Protein AF-A0A957JAZ6-F1 (afdb_monomer_lite)

Sequence (257 aa):
MKKTAILLLSVLLVLLMAGCGDDPAASSAAPEVVDSEVADVNAEVENESGEDAVPAGITGETEADSVTDSDSSATTAETDTGASTEGAVDVAAMAEAVAVALTEDYAEDALPVRNQLLIGTLKLEGSELAVTQEQATQLLLLWQASAALSRSGTGAPEEIAAVVSQIEATMTQAQIAAIAEMQLTRESMQLMAQEMGLTMGDGSGDGAGGTNRGQGQELSAEEMATREAERAERTSSGATTALLDMLIEMLTSRSQA

pLDDT: mean 72.21, std 21.54, range [38.5, 98.44]

Radius of gyration: 29.94 Å; chains: 1; bounding box: 80×74×88 Å

Foldseek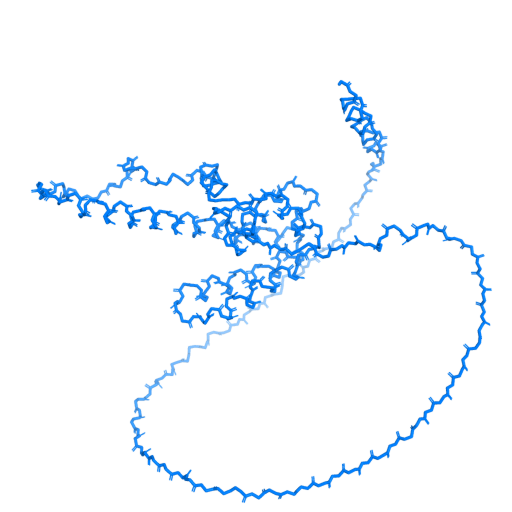 3Di:
DPPVVVVVVVVVVVVPPPDDDDDDDDDDDDDDDDDDDDDDDDDDDDDDDDDDDDDDDDDDDDDDDDDDDDDDDDDDDDDDDDDDDDDPPPPVVPPDPPQDAADQPPDPQQDDLLLLLLLLQVVCPPPPQHQALVLLVVLLVLLVVLVVLVVVVPRDPVNNVVSSVVNVVSGDSVSNVSSNVVRQGPVNLVVVCVVVVVPLDPVDDDDPDDDDPDDDDPQPPVSVVVVVVVSVVVSSVVSSVVSSVVSSVVSVVNNVD

Structure (mmCIF, N/CA/C/O backbone):
data_AF-A0A957JAZ6-F1
#
_entry.id   AF-A0A957JAZ6-F1
#
loop_
_atom_site.group_PDB
_atom_site.id
_atom_site.type_symbol
_atom_site.label_atom_id
_atom_site.label_alt_id
_atom_site.label_comp_id
_atom_site.label_asym_id
_atom_site.label_entity_id
_atom_site.label_seq_id
_atom_site.pdbx_PDB_ins_code
_atom_site.Cartn_x
_atom_site.Cartn_y
_atom_site.Cartn_z
_atom_site.occupancy
_atom_site.B_iso_or_equiv
_atom_site.auth_seq_id
_atom_site.auth_comp_id
_atom_site.auth_asym_id
_atom_site.auth_atom_id
_atom_site.pdbx_PDB_model_num
ATOM 1 N N . MET A 1 1 ? -19.050 -35.079 -0.325 1.00 53.66 1 MET A N 1
ATOM 2 C CA . MET A 1 1 ? -20.305 -34.430 0.125 1.00 53.66 1 MET A CA 1
ATOM 3 C C . MET A 1 1 ? -20.373 -34.177 1.645 1.00 53.66 1 MET A C 1
ATOM 5 O O . MET A 1 1 ? -21.446 -33.890 2.145 1.00 53.66 1 MET A O 1
ATOM 9 N N . LYS A 1 2 ? -19.253 -34.223 2.395 1.00 51.34 2 LYS A N 1
ATOM 10 C CA . LYS A 1 2 ? -19.231 -33.969 3.856 1.00 51.34 2 LYS A CA 1
ATOM 11 C C . LYS A 1 2 ? -18.755 -32.560 4.254 1.00 51.34 2 LYS A C 1
ATOM 13 O O . LYS A 1 2 ? -18.893 -32.184 5.406 1.00 51.34 2 LYS A O 1
ATOM 18 N N . LYS A 1 3 ? -18.223 -31.776 3.306 1.00 50.47 3 LYS A N 1
ATOM 19 C CA . LYS A 1 3 ? -17.692 -30.422 3.561 1.00 50.47 3 LYS A CA 1
ATOM 20 C C . LYS A 1 3 ? -18.792 -29.351 3.644 1.00 50.47 3 LYS A C 1
ATOM 22 O O . LYS A 1 3 ? -18.615 -28.341 4.307 1.00 50.47 3 LYS A O 1
ATOM 27 N N . THR A 1 4 ? -19.959 -29.607 3.052 1.00 55.00 4 THR A N 1
ATOM 28 C CA . THR A 1 4 ? -21.074 -28.647 2.995 1.00 55.00 4 THR A CA 1
ATOM 29 C C . THR A 1 4 ? -21.880 -28.566 4.298 1.00 55.00 4 THR A C 1
ATOM 31 O O . THR A 1 4 ? -22.507 -27.550 4.565 1.00 55.00 4 THR A O 1
ATOM 34 N N . ALA A 1 5 ? -21.840 -29.607 5.139 1.00 54.53 5 ALA A N 1
ATOM 35 C CA . ALA A 1 5 ? -22.570 -29.629 6.411 1.00 54.53 5 ALA A CA 1
ATOM 36 C C . ALA A 1 5 ? -21.896 -28.789 7.514 1.00 54.53 5 ALA A C 1
ATOM 38 O O . ALA A 1 5 ? -22.570 -28.337 8.431 1.00 54.53 5 ALA A O 1
ATOM 39 N N . ILE A 1 6 ? -20.582 -28.559 7.409 1.00 54.66 6 ILE A N 1
ATOM 40 C CA . ILE A 1 6 ? -19.804 -27.795 8.398 1.00 54.66 6 ILE A CA 1
ATOM 41 C C . ILE A 1 6 ? -19.968 -26.286 8.165 1.00 54.66 6 ILE A C 1
ATOM 43 O O . ILE A 1 6 ? -20.130 -25.538 9.121 1.00 54.66 6 ILE A O 1
ATOM 47 N N . LEU A 1 7 ? -20.058 -25.849 6.902 1.00 57.03 7 LEU A N 1
ATOM 48 C CA . LEU A 1 7 ? -20.284 -24.438 6.561 1.00 57.03 7 LEU A CA 1
ATOM 49 C C . LEU A 1 7 ? -21.662 -23.917 7.007 1.00 57.03 7 LEU A C 1
ATOM 51 O O . LEU A 1 7 ? -21.770 -22.779 7.449 1.00 57.03 7 LEU A O 1
ATOM 55 N N . LEU A 1 8 ? -22.710 -24.748 6.956 1.00 59.69 8 LEU A N 1
ATOM 56 C CA . LEU A 1 8 ? -24.055 -24.336 7.383 1.00 59.69 8 LEU A CA 1
ATOM 57 C C . LEU A 1 8 ? -24.211 -24.242 8.909 1.00 59.69 8 LEU A C 1
ATOM 59 O O . LEU A 1 8 ? -25.036 -23.465 9.381 1.00 59.69 8 LEU A O 1
ATOM 63 N N . LEU A 1 9 ? -23.416 -24.991 9.680 1.00 59.59 9 LEU A N 1
ATOM 64 C CA . LEU A 1 9 ? -23.464 -24.937 11.143 1.00 59.59 9 LEU A CA 1
ATOM 65 C C . LEU A 1 9 ? -22.772 -23.672 11.687 1.00 59.59 9 LEU A C 1
ATOM 67 O O . LEU A 1 9 ? -23.247 -23.094 12.660 1.00 59.59 9 LEU A O 1
ATOM 71 N N . SER A 1 10 ? -21.702 -23.206 11.031 1.00 57.00 10 SER A N 1
ATOM 72 C CA . SER A 1 10 ? -20.976 -21.991 11.432 1.00 57.00 10 SER A CA 1
ATOM 73 C C . SER A 1 10 ? -21.751 -20.703 11.137 1.00 57.00 10 SER A C 1
ATOM 75 O O . SER A 1 10 ? -21.757 -19.798 11.965 1.00 57.00 10 SER A O 1
ATOM 77 N N . VAL A 1 11 ? -22.478 -20.631 10.016 1.00 62.81 11 VAL A N 1
ATOM 78 C CA . VAL A 1 11 ? -23.297 -19.448 9.680 1.00 62.81 11 VAL A CA 1
ATOM 79 C C . VAL A 1 11 ? -24.521 -19.322 10.603 1.00 62.81 11 VAL A C 1
ATOM 81 O O . VAL A 1 11 ? -24.934 -18.214 10.936 1.00 62.81 11 VAL A O 1
ATOM 84 N N . LEU A 1 12 ? -25.070 -20.444 11.084 1.00 60.34 12 LEU A N 1
ATOM 85 C CA . LEU A 1 12 ? -26.208 -20.444 12.012 1.00 60.34 12 LEU A CA 1
ATOM 86 C C . LEU A 1 12 ? -25.818 -20.015 13.442 1.00 60.34 12 LEU A C 1
ATOM 88 O O . LEU A 1 12 ? -26.672 -19.536 14.183 1.00 60.34 12 LEU A O 1
ATOM 92 N N . LEU A 1 13 ? -24.544 -20.161 13.833 1.00 55.41 13 LEU A N 1
ATOM 93 C CA . LEU A 1 13 ? -24.067 -19.802 15.174 1.00 55.41 13 LEU A CA 1
ATOM 94 C C . LEU A 1 13 ? -23.781 -18.294 15.321 1.00 55.41 13 LEU A C 1
ATOM 96 O O . LEU A 1 13 ? -23.990 -17.737 16.394 1.00 55.41 13 LEU A O 1
ATOM 100 N N . VAL A 1 14 ? -23.359 -17.621 14.245 1.00 56.31 14 VAL A N 1
ATOM 101 C CA . VAL A 1 14 ? -23.051 -16.175 14.264 1.00 56.31 14 VAL A CA 1
ATOM 102 C C . VAL A 1 14 ? -24.324 -15.318 14.285 1.00 56.31 14 VAL A C 1
ATOM 104 O O . VAL A 1 14 ? -24.344 -14.243 14.875 1.00 56.31 14 VAL A O 1
ATOM 107 N N . LEU A 1 15 ? -25.434 -15.811 13.727 1.00 54.53 15 LEU A N 1
ATOM 108 C CA . LEU A 1 15 ? -26.669 -15.028 13.598 1.00 54.53 15 LEU A CA 1
ATOM 109 C C . LEU A 1 15 ? -27.527 -14.953 14.879 1.00 54.53 15 LEU A C 1
ATOM 111 O O . LEU A 1 15 ? -28.546 -14.266 14.882 1.00 54.53 15 LEU A O 1
ATOM 115 N N . LEU A 1 16 ? -27.142 -15.640 15.965 1.00 53.41 16 LEU A N 1
ATOM 116 C CA . LEU A 1 16 ? -27.959 -15.757 17.184 1.00 53.41 16 LEU A CA 1
ATOM 117 C C . LEU A 1 16 ? -27.525 -14.834 18.343 1.00 53.41 16 LEU A C 1
ATOM 119 O O . LEU A 1 16 ? -28.157 -14.869 19.393 1.00 53.41 16 LEU A O 1
ATOM 123 N N . MET A 1 17 ? -26.488 -14.000 18.173 1.00 57.84 17 MET A N 1
ATOM 124 C CA . MET A 1 17 ? -25.894 -13.214 19.277 1.00 57.84 17 MET A CA 1
ATOM 125 C C . MET A 1 17 ? -25.976 -11.679 19.157 1.00 57.84 17 MET A C 1
ATOM 127 O O . MET A 1 17 ? -25.446 -10.991 20.020 1.00 57.84 17 MET A O 1
ATOM 131 N N . ALA A 1 18 ? -26.671 -11.108 18.167 1.00 56.19 18 ALA A N 1
ATOM 132 C CA . ALA A 1 18 ? -26.724 -9.645 17.979 1.00 56.19 18 ALA A CA 1
ATOM 133 C C . ALA A 1 18 ? -28.123 -9.022 18.172 1.00 56.19 18 ALA A C 1
ATOM 135 O O . ALA A 1 18 ? -28.496 -8.080 17.478 1.00 56.19 18 ALA A O 1
ATOM 136 N N . GLY A 1 19 ? -28.910 -9.540 19.120 1.00 48.66 19 GLY A N 1
ATOM 137 C CA . GLY A 1 19 ? -30.173 -8.929 19.540 1.00 48.66 19 GLY A CA 1
ATOM 138 C C . GLY A 1 19 ? -30.233 -8.710 21.050 1.00 48.66 19 GLY A C 1
ATOM 139 O O . GLY A 1 19 ? -30.542 -9.661 21.759 1.00 48.66 19 GLY A O 1
ATOM 140 N N . CYS A 1 20 ? -29.938 -7.485 21.516 1.00 54.91 20 CYS A N 1
ATOM 141 C CA . CYS A 1 20 ? -30.679 -6.720 22.547 1.00 54.91 20 CYS A CA 1
ATOM 142 C C . CYS A 1 20 ? -29.862 -5.544 23.139 1.00 54.91 20 CYS A C 1
ATOM 144 O O . CYS A 1 20 ? -28.745 -5.751 23.603 1.00 54.91 20 CYS A O 1
ATOM 146 N N . GLY A 1 21 ? -30.503 -4.366 23.232 1.00 51.25 21 GLY A N 1
ATOM 147 C CA . GLY A 1 21 ? -30.121 -3.191 24.047 1.00 51.25 21 GLY A CA 1
ATOM 148 C C . GLY A 1 21 ? -29.727 -1.983 23.185 1.00 51.25 21 GLY A C 1
ATOM 149 O O . GLY A 1 21 ? -28.588 -1.930 22.746 1.00 51.25 21 GLY A O 1
ATOM 150 N N . ASP A 1 22 ? -30.596 -1.063 22.746 1.00 52.19 22 ASP A N 1
ATOM 151 C CA . ASP A 1 22 ? -31.646 -0.248 23.406 1.00 52.19 22 ASP A CA 1
ATOM 152 C C . ASP A 1 22 ? -31.092 0.848 24.359 1.00 52.19 22 ASP A C 1
ATOM 154 O O . ASP A 1 22 ? -30.965 0.614 25.558 1.00 52.19 22 ASP A O 1
ATOM 158 N N . ASP A 1 23 ? -30.735 2.000 23.746 1.00 55.06 23 ASP A N 1
ATOM 159 C CA . ASP A 1 23 ? -31.080 3.415 24.076 1.00 55.06 23 ASP A CA 1
ATOM 160 C C . ASP A 1 23 ? -30.808 4.016 25.499 1.00 55.06 23 ASP A C 1
ATOM 162 O O . ASP A 1 23 ? -30.506 3.305 26.451 1.00 55.06 23 ASP A O 1
ATOM 166 N N . PRO A 1 24 ? -31.024 5.332 25.754 1.00 68.31 24 PRO A N 1
ATOM 167 C CA . PRO A 1 24 ? -30.361 6.554 25.254 1.00 68.31 24 PRO A CA 1
ATOM 168 C C . PRO A 1 24 ? -29.905 7.499 26.405 1.00 68.31 24 PRO A C 1
ATOM 170 O O . PRO A 1 24 ? -30.303 7.321 27.551 1.00 68.31 24 PRO A O 1
ATOM 173 N N . ALA A 1 25 ? -29.158 8.575 26.109 1.00 42.72 25 ALA A N 1
ATOM 174 C CA . ALA A 1 25 ? -29.394 9.936 26.646 1.00 42.72 25 ALA A CA 1
ATOM 175 C C . ALA A 1 25 ? -28.232 10.902 26.361 1.00 42.72 25 ALA A C 1
ATOM 177 O O . ALA A 1 25 ? -27.054 10.571 26.437 1.00 42.72 25 ALA A O 1
ATOM 178 N N . ALA A 1 26 ? -28.630 12.138 26.079 1.00 50.59 26 ALA A N 1
ATOM 179 C CA . ALA A 1 26 ? -27.815 13.307 25.810 1.00 50.59 26 ALA A CA 1
ATOM 180 C C . ALA A 1 26 ? -26.959 13.783 26.998 1.00 50.59 26 ALA A C 1
ATOM 182 O O . ALA A 1 26 ? -27.390 13.700 28.145 1.00 50.59 26 ALA A O 1
ATOM 183 N N . SER A 1 27 ? -25.837 14.453 26.705 1.00 50.75 27 SER A N 1
ATOM 184 C CA . SER A 1 27 ? -25.354 15.580 27.515 1.00 50.75 27 SER A CA 1
ATOM 185 C C . SER A 1 27 ? -24.368 16.467 26.744 1.00 50.75 27 SER A C 1
ATOM 187 O O . SER A 1 27 ? -23.214 16.113 26.541 1.00 50.75 27 SER A O 1
ATOM 189 N N . SER A 1 28 ? -24.866 17.638 26.344 1.00 44.69 28 SER A N 1
ATOM 190 C CA . SER A 1 28 ? -24.231 18.962 26.434 1.00 44.69 28 SER A CA 1
ATOM 191 C C . SER A 1 28 ? -22.740 19.035 26.811 1.00 44.69 28 SER A C 1
ATOM 193 O O . SER A 1 28 ? -22.401 18.777 27.964 1.00 44.69 28 SER A O 1
ATOM 195 N N . ALA A 1 29 ? -21.918 19.607 25.925 1.00 42.59 29 ALA A N 1
ATOM 196 C CA . ALA A 1 29 ? -20.955 20.660 26.276 1.00 42.59 29 ALA A CA 1
ATOM 197 C C . ALA A 1 29 ? -20.436 21.371 25.011 1.00 42.59 29 ALA A C 1
ATOM 199 O O . ALA A 1 29 ? -19.958 20.739 24.075 1.00 42.59 29 ALA A O 1
ATOM 200 N N . ALA A 1 30 ? -20.568 22.697 25.003 1.00 54.16 30 ALA A N 1
ATOM 201 C CA . ALA A 1 30 ? -20.005 23.619 24.022 1.00 54.16 30 ALA A CA 1
ATOM 202 C C . ALA A 1 30 ? -18.466 23.662 24.077 1.00 54.16 30 ALA A C 1
ATOM 204 O O . ALA A 1 30 ? -17.889 23.346 25.119 1.00 54.16 30 ALA A O 1
ATOM 205 N N . PRO A 1 31 ? -17.817 24.180 23.023 1.00 55.94 31 PRO A N 1
ATOM 206 C CA . PRO A 1 31 ? -16.626 24.991 23.250 1.00 55.94 31 PRO A CA 1
ATOM 207 C C . PRO A 1 31 ? -16.736 26.407 22.667 1.00 55.94 31 PRO A C 1
ATOM 209 O O . PRO A 1 31 ? -17.271 26.638 21.582 1.00 55.94 31 PRO A O 1
ATOM 212 N N . GLU A 1 32 ? -16.223 27.344 23.464 1.00 45.22 32 GLU A N 1
ATOM 213 C CA . GLU A 1 32 ? -15.986 28.751 23.159 1.00 45.22 32 GLU A CA 1
ATOM 214 C C . GLU A 1 32 ? -15.155 28.940 21.889 1.00 45.22 32 GLU A C 1
ATOM 216 O O . GLU A 1 32 ? -14.155 28.261 21.654 1.00 45.22 32 GLU A O 1
ATOM 221 N N . VAL A 1 33 ? -15.562 29.932 21.103 1.00 51.00 33 VAL A N 1
ATOM 222 C CA . VAL A 1 33 ? -14.822 30.452 19.957 1.00 51.00 33 VAL A CA 1
ATOM 223 C C . VAL A 1 33 ? -13.772 31.412 20.512 1.00 51.00 33 VAL A C 1
ATOM 225 O O . VAL A 1 33 ? -14.121 32.498 20.976 1.00 51.00 33 VAL A O 1
ATOM 228 N N . VAL A 1 34 ? -12.505 31.001 20.515 1.00 57.12 34 VAL A N 1
ATOM 229 C CA . VAL A 1 34 ? -11.386 31.883 20.862 1.00 57.12 34 VAL A CA 1
ATOM 230 C C . VAL A 1 34 ? -10.777 32.405 19.569 1.00 57.12 34 VAL A C 1
ATOM 232 O O . VAL A 1 34 ? -10.232 31.655 18.762 1.00 57.12 34 VAL A O 1
ATOM 235 N N . ASP A 1 35 ? -10.942 33.707 19.387 1.00 48.22 35 ASP A N 1
ATOM 236 C CA . ASP A 1 35 ? -10.337 34.541 18.361 1.00 48.22 35 ASP A CA 1
ATOM 237 C C . ASP A 1 35 ? -8.802 34.450 18.466 1.00 48.22 35 ASP A C 1
ATOM 239 O O . ASP A 1 35 ? -8.229 34.618 19.546 1.00 48.22 35 ASP A O 1
ATOM 243 N N . SER A 1 36 ? -8.124 34.110 17.371 1.00 54.19 36 SER A N 1
ATOM 244 C CA . SER A 1 36 ? -6.660 34.141 17.277 1.00 54.19 36 SER A CA 1
ATOM 245 C C . SER A 1 36 ? -6.258 34.819 15.978 1.00 54.19 36 SER A C 1
ATOM 247 O O . SER A 1 36 ? -5.993 34.194 14.954 1.00 54.19 36 SER A O 1
ATOM 249 N N . GLU A 1 37 ? -6.245 36.143 16.070 1.00 54.69 37 GLU A N 1
ATOM 250 C CA . GLU A 1 37 ? -5.398 37.053 15.312 1.00 54.69 37 GLU A CA 1
ATOM 251 C C . GLU A 1 37 ? -3.939 36.561 15.361 1.00 54.69 37 GLU A C 1
ATOM 253 O O . GLU A 1 37 ? -3.311 36.544 16.421 1.00 54.69 37 GLU A O 1
ATOM 258 N N . VAL A 1 38 ? -3.384 36.152 14.217 1.00 52.75 38 VAL A N 1
ATOM 259 C CA . VAL A 1 38 ? -1.932 36.034 14.043 1.00 52.75 38 VAL A CA 1
ATOM 260 C C . VAL A 1 38 ? -1.500 36.813 12.815 1.00 52.75 38 VAL A C 1
ATOM 262 O O . VAL A 1 38 ? -2.033 36.670 11.715 1.00 52.75 38 VAL A O 1
ATOM 265 N N . ALA A 1 39 ? -0.560 37.701 13.096 1.00 48.81 39 ALA A N 1
ATOM 266 C CA . ALA A 1 39 ? -0.064 38.751 12.249 1.00 48.81 39 ALA A CA 1
ATOM 267 C C . ALA A 1 39 ? 0.773 38.244 11.070 1.00 48.81 39 ALA A C 1
ATOM 269 O O . ALA A 1 39 ? 1.537 37.284 11.157 1.00 48.81 39 ALA A O 1
ATOM 270 N N . ASP A 1 40 ? 0.637 39.017 10.004 1.00 47.59 40 ASP A N 1
ATOM 271 C CA . ASP A 1 40 ? 1.548 39.219 8.889 1.00 47.59 40 ASP A CA 1
ATOM 272 C C . ASP A 1 40 ? 3.016 39.320 9.358 1.00 47.59 40 ASP A C 1
ATOM 274 O O . ASP A 1 40 ? 3.383 40.257 10.072 1.00 47.59 40 ASP A O 1
ATOM 278 N N . VAL A 1 41 ? 3.868 38.372 8.954 1.00 55.03 41 VAL A N 1
ATOM 279 C CA . VAL A 1 41 ? 5.325 38.572 8.913 1.00 55.03 41 VAL A CA 1
ATOM 280 C C . VAL A 1 41 ? 5.852 38.006 7.600 1.00 55.03 41 VAL A C 1
ATOM 282 O O . VAL A 1 41 ? 6.252 36.849 7.484 1.00 55.03 41 VAL A O 1
ATOM 285 N N . ASN A 1 42 ? 5.829 38.877 6.600 1.00 53.09 42 ASN A N 1
ATOM 286 C CA . ASN A 1 42 ? 6.631 38.795 5.394 1.00 53.09 42 ASN A CA 1
ATOM 287 C C . ASN A 1 42 ? 8.122 38.938 5.764 1.00 53.09 42 ASN A C 1
ATOM 289 O O . ASN A 1 42 ? 8.535 39.985 6.264 1.00 53.09 42 ASN A O 1
ATOM 293 N N . ALA A 1 43 ? 8.924 37.900 5.526 1.00 47.16 43 ALA A N 1
ATOM 294 C CA . ALA A 1 43 ? 10.379 37.958 5.632 1.00 47.16 43 ALA A CA 1
ATOM 295 C C . ALA A 1 43 ? 10.999 37.476 4.315 1.00 47.16 43 ALA A C 1
ATOM 297 O O . ALA A 1 43 ? 11.097 36.278 4.049 1.00 47.16 43 ALA A O 1
ATOM 298 N N . GLU A 1 44 ? 11.398 38.447 3.493 1.00 48.28 44 GLU A N 1
ATOM 299 C CA . GLU A 1 44 ? 12.387 38.282 2.432 1.00 48.28 44 GLU A CA 1
ATOM 300 C C . GLU A 1 44 ? 13.696 37.762 3.038 1.00 48.28 44 GLU A C 1
ATOM 302 O O . GLU A 1 44 ? 14.246 38.363 3.962 1.00 48.28 44 GLU A O 1
ATOM 307 N N . VAL A 1 45 ? 14.208 36.656 2.501 1.00 52.28 45 VAL A N 1
ATOM 308 C CA . VAL A 1 45 ? 15.610 36.267 2.659 1.00 52.28 45 VAL A CA 1
ATOM 309 C C . VAL A 1 45 ? 16.184 36.107 1.261 1.00 52.28 45 VAL A C 1
ATOM 311 O O . VAL A 1 45 ? 15.927 35.128 0.560 1.00 52.28 45 VAL A O 1
ATOM 314 N N . GLU A 1 46 ? 16.938 37.127 0.865 1.00 50.34 46 GLU A N 1
ATOM 315 C CA . GLU A 1 46 ? 17.904 37.084 -0.222 1.00 50.34 46 GLU A CA 1
ATOM 316 C C . GLU A 1 46 ? 18.948 36.005 0.101 1.00 50.34 46 GLU A C 1
ATOM 318 O O . GLU A 1 46 ? 19.566 36.033 1.165 1.00 50.34 46 GLU A O 1
ATOM 323 N N . ASN A 1 47 ? 19.134 35.032 -0.795 1.00 49.50 47 ASN A N 1
ATOM 324 C CA . ASN A 1 47 ? 20.242 34.088 -0.695 1.00 49.50 47 ASN A CA 1
ATOM 325 C C . ASN A 1 47 ? 21.314 34.496 -1.708 1.00 49.50 47 ASN A C 1
ATOM 327 O O . ASN A 1 47 ? 21.179 34.261 -2.912 1.00 49.50 47 ASN A O 1
ATOM 331 N N . GLU A 1 48 ? 22.339 35.173 -1.193 1.00 49.81 48 GLU A N 1
ATOM 332 C CA . GLU A 1 48 ? 23.536 35.568 -1.921 1.00 49.81 48 GLU A CA 1
ATOM 333 C C . GLU A 1 48 ? 24.347 34.350 -2.370 1.00 49.81 48 GLU A C 1
ATOM 335 O O . GLU A 1 48 ? 24.552 33.371 -1.654 1.00 49.81 48 GLU A O 1
ATOM 340 N N . SER A 1 49 ? 24.840 34.464 -3.598 1.00 49.09 49 SER A N 1
ATOM 341 C CA . SER A 1 49 ? 25.845 33.593 -4.185 1.00 49.09 49 SER A CA 1
ATOM 342 C C . SER A 1 49 ? 27.184 33.791 -3.475 1.00 49.09 49 SER A C 1
ATOM 344 O O . SER A 1 49 ? 27.649 34.919 -3.336 1.00 49.09 49 SER A O 1
ATOM 346 N N . GLY A 1 50 ? 27.816 32.695 -3.063 1.00 47.78 50 GLY A N 1
ATOM 347 C CA . GLY A 1 50 ? 29.137 32.699 -2.442 1.00 47.78 50 GLY A CA 1
ATOM 348 C C . GLY A 1 50 ? 29.938 31.488 -2.889 1.00 47.78 50 GLY A C 1
ATOM 349 O O . GLY A 1 50 ? 29.898 30.434 -2.261 1.00 47.78 50 GLY A O 1
ATOM 350 N N . GLU A 1 51 ? 30.623 31.656 -4.014 1.00 50.41 51 GLU A N 1
ATOM 351 C CA . GLU A 1 51 ? 31.769 30.859 -4.436 1.00 50.41 51 GLU A CA 1
ATOM 352 C C . GLU A 1 51 ? 32.833 30.847 -3.328 1.00 50.41 51 GLU A C 1
ATOM 354 O O . GLU A 1 51 ? 33.265 31.912 -2.904 1.00 50.41 51 GLU A O 1
ATOM 359 N N . ASP A 1 52 ? 33.312 29.675 -2.909 1.00 48.75 52 ASP A N 1
ATOM 360 C CA . ASP A 1 52 ? 34.742 29.520 -2.636 1.00 48.75 52 ASP A CA 1
ATOM 361 C C . ASP A 1 52 ? 35.158 28.049 -2.676 1.00 48.75 52 ASP A C 1
ATOM 363 O O . ASP A 1 52 ? 34.570 27.161 -2.054 1.00 48.75 52 ASP A O 1
ATOM 367 N N . ALA A 1 53 ? 36.182 27.804 -3.477 1.00 47.66 53 ALA A N 1
ATOM 368 C CA . ALA A 1 53 ? 36.772 26.515 -3.749 1.00 47.66 53 ALA A CA 1
ATOM 369 C C . ALA A 1 53 ? 38.137 26.461 -3.074 1.00 47.66 53 ALA A C 1
ATOM 371 O O . ALA A 1 53 ? 38.981 27.296 -3.379 1.00 47.66 53 ALA A O 1
ATOM 372 N N . VAL A 1 54 ? 38.429 25.428 -2.276 1.00 54.16 54 VAL A N 1
ATOM 373 C CA . VAL A 1 54 ? 39.827 25.022 -2.048 1.00 54.16 54 VAL A CA 1
ATOM 374 C C . VAL A 1 54 ? 39.937 23.512 -1.759 1.00 54.16 54 VAL A C 1
ATOM 376 O O . VAL A 1 54 ? 39.087 22.980 -1.043 1.00 54.16 54 VAL A O 1
ATOM 379 N N . PRO A 1 55 ? 40.946 22.797 -2.308 1.00 57.62 55 PRO A N 1
ATOM 380 C CA . PRO A 1 55 ? 41.002 21.334 -2.309 1.00 57.62 55 PRO A CA 1
ATOM 381 C C . PRO A 1 55 ? 42.055 20.715 -1.361 1.00 57.62 55 PRO A C 1
ATOM 383 O O . PRO A 1 55 ? 42.975 21.379 -0.899 1.00 57.62 55 PRO A O 1
ATOM 386 N N . ALA A 1 56 ? 41.954 19.382 -1.250 1.00 45.09 56 ALA A N 1
ATOM 387 C CA . ALA A 1 56 ? 43.008 18.378 -1.033 1.00 45.09 56 ALA A CA 1
ATOM 388 C C . ALA A 1 56 ? 43.711 18.241 0.341 1.00 45.09 56 ALA A C 1
ATOM 390 O O . ALA A 1 56 ? 44.514 19.068 0.750 1.00 45.09 56 ALA A O 1
ATOM 391 N N . GLY A 1 57 ? 43.569 17.031 0.904 1.00 43.75 57 GLY A N 1
ATOM 392 C CA . GLY A 1 57 ? 44.708 16.185 1.286 1.00 43.75 57 GLY A CA 1
ATOM 393 C C . GLY A 1 57 ? 45.213 16.270 2.725 1.00 43.75 57 GLY A C 1
ATOM 394 O O . GLY A 1 57 ? 46.071 17.091 3.023 1.00 43.75 57 GLY A O 1
ATOM 395 N N . ILE A 1 58 ? 44.818 15.311 3.572 1.00 46.47 58 ILE A N 1
ATOM 396 C CA . ILE A 1 58 ? 45.641 14.883 4.714 1.00 46.47 58 ILE A CA 1
ATOM 397 C C . ILE A 1 58 ? 45.502 13.362 4.901 1.00 46.47 58 ILE A C 1
ATOM 399 O O . ILE A 1 58 ? 44.440 12.828 5.209 1.00 46.47 58 ILE A O 1
ATOM 403 N N . THR A 1 59 ? 46.606 12.674 4.642 1.00 47.16 59 THR A N 1
ATOM 404 C CA . THR A 1 59 ? 46.938 11.312 5.067 1.00 47.16 59 THR A CA 1
ATOM 405 C C . THR A 1 59 ? 47.663 11.377 6.412 1.00 47.16 59 THR A C 1
ATOM 407 O O . THR A 1 59 ? 48.515 12.250 6.565 1.00 47.16 59 THR A O 1
ATOM 410 N N . GLY A 1 60 ? 47.429 10.417 7.310 1.00 39.94 60 GLY A N 1
ATOM 411 C CA . GLY A 1 60 ? 48.333 10.101 8.429 1.00 39.94 60 GLY A CA 1
ATOM 412 C C . GLY A 1 60 ? 47.594 9.679 9.703 1.00 39.94 60 GLY A C 1
ATOM 413 O O . GLY A 1 60 ? 46.779 10.439 10.204 1.00 39.94 60 GLY A O 1
ATOM 414 N N . GLU A 1 61 ? 47.722 8.407 10.101 1.00 41.31 61 GLU A N 1
ATOM 415 C CA . GLU A 1 61 ? 48.441 7.953 11.322 1.00 41.31 61 GLU A CA 1
ATOM 416 C C . GLU A 1 61 ? 47.453 7.751 12.494 1.00 41.31 61 GLU A C 1
ATOM 418 O O . GLU A 1 61 ? 46.784 8.676 12.926 1.00 41.31 61 GLU A O 1
ATOM 423 N N . THR A 1 62 ? 47.058 6.517 12.831 1.00 46.47 62 THR A N 1
ATOM 424 C CA . THR A 1 62 ? 47.761 5.530 13.684 1.00 46.47 62 THR A CA 1
ATOM 425 C C . THR A 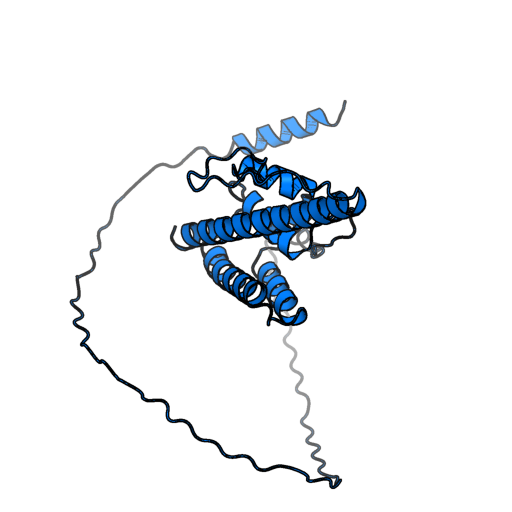1 62 ? 48.116 6.076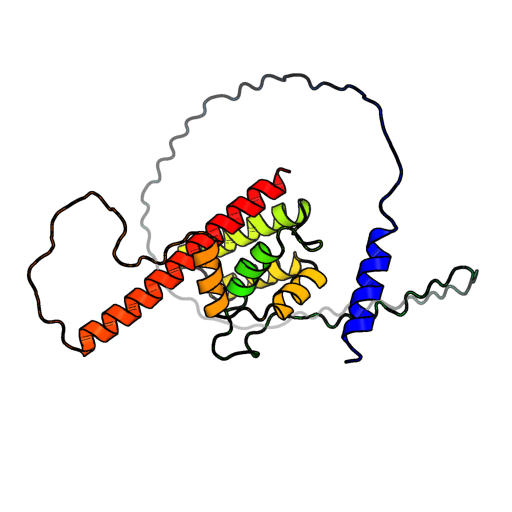 15.068 1.00 46.47 62 THR A C 1
ATOM 427 O O . THR A 1 62 ? 49.074 6.820 15.173 1.00 46.47 62 THR A O 1
ATOM 430 N N . GLU A 1 63 ? 47.371 5.645 16.094 1.00 47.09 63 GLU A N 1
ATOM 431 C CA . GLU A 1 63 ? 47.774 5.281 17.476 1.00 47.09 63 GLU A CA 1
ATOM 432 C C . GLU A 1 63 ? 46.463 5.103 18.277 1.00 47.09 63 GLU A C 1
ATOM 434 O O . GLU A 1 63 ? 45.594 5.965 18.266 1.00 47.09 63 GLU A O 1
ATOM 439 N N . ALA A 1 64 ? 46.086 3.887 18.674 1.00 42.59 64 ALA A N 1
ATOM 440 C CA . ALA A 1 64 ? 46.561 3.147 19.843 1.00 42.59 64 ALA A CA 1
ATOM 441 C C . ALA A 1 64 ? 46.151 3.779 21.188 1.00 42.59 64 ALA A C 1
ATOM 443 O O . ALA A 1 64 ? 46.501 4.908 21.502 1.00 42.59 64 ALA A O 1
ATOM 444 N N . ASP A 1 65 ? 45.502 2.931 21.989 1.00 40.31 65 ASP A N 1
ATOM 445 C CA . ASP A 1 65 ? 45.447 2.951 23.452 1.00 40.31 65 ASP A CA 1
ATOM 446 C C . ASP A 1 65 ? 44.430 3.879 24.147 1.00 40.31 65 ASP A C 1
ATOM 448 O O . ASP A 1 65 ? 44.599 5.086 24.296 1.00 40.31 65 ASP A O 1
ATOM 452 N N . SER A 1 66 ? 43.372 3.269 24.685 1.00 55.31 66 SER A N 1
ATOM 453 C CA . SER A 1 66 ? 43.107 3.384 26.124 1.00 55.31 66 SER A CA 1
ATOM 454 C C . SER A 1 66 ? 42.092 2.337 26.579 1.00 55.31 66 SER A C 1
ATOM 456 O O . SER A 1 66 ? 40.916 2.328 26.225 1.00 55.31 66 SER A O 1
ATOM 458 N N . VAL A 1 67 ? 42.631 1.432 27.386 1.00 52.12 67 VAL A N 1
ATOM 459 C CA . VAL A 1 67 ? 41.961 0.510 28.295 1.00 52.12 67 VAL A CA 1
ATOM 460 C C . VAL A 1 67 ? 41.178 1.292 29.350 1.00 52.12 67 VAL A C 1
ATOM 462 O O . VAL A 1 67 ? 41.756 2.147 30.018 1.00 52.12 67 VAL A O 1
ATOM 465 N N . THR A 1 68 ? 39.927 0.906 29.599 1.00 51.28 68 THR A N 1
ATOM 466 C CA . THR A 1 68 ? 39.320 0.989 30.937 1.00 51.28 68 THR A CA 1
ATOM 467 C C . THR A 1 68 ? 38.409 -0.215 31.183 1.00 51.28 68 THR A C 1
ATOM 469 O O . THR A 1 68 ? 37.237 -0.240 30.821 1.00 51.28 68 THR A O 1
ATOM 472 N N . ASP A 1 69 ? 38.975 -1.221 31.850 1.00 47.22 69 ASP A N 1
ATOM 473 C CA . ASP A 1 69 ? 38.229 -2.169 32.673 1.00 47.22 69 ASP A CA 1
ATOM 474 C C . ASP A 1 69 ? 37.520 -1.417 33.811 1.00 47.22 69 ASP A C 1
ATOM 476 O O . ASP A 1 69 ? 38.122 -0.591 34.505 1.00 47.22 69 ASP A O 1
ATOM 480 N N . SER A 1 70 ? 36.248 -1.728 34.047 1.00 62.69 70 SER A N 1
ATOM 481 C CA . SER A 1 70 ? 35.585 -1.494 35.333 1.00 62.69 70 SER A CA 1
ATOM 482 C C . SER A 1 70 ? 34.502 -2.542 35.549 1.00 62.69 70 SER A C 1
ATOM 484 O O . SER A 1 70 ? 33.366 -2.431 35.095 1.00 62.69 70 SER A O 1
ATOM 486 N N . ASP A 1 71 ? 34.939 -3.577 36.256 1.00 50.75 71 ASP A N 1
ATOM 487 C CA . ASP A 1 71 ? 34.164 -4.561 36.994 1.00 50.75 71 ASP A CA 1
ATOM 488 C C . ASP A 1 71 ? 33.144 -3.890 37.935 1.00 50.75 71 ASP A C 1
ATOM 490 O O . ASP A 1 71 ? 33.474 -2.972 38.692 1.00 50.75 71 ASP A O 1
ATOM 494 N N . SER A 1 72 ? 31.898 -4.366 37.918 1.00 57.25 72 SER A N 1
ATOM 495 C CA . SER A 1 72 ? 30.991 -4.254 39.064 1.00 57.25 72 SER A CA 1
ATOM 496 C C . SER A 1 72 ? 29.968 -5.384 39.054 1.00 57.25 72 SER A C 1
ATOM 498 O O . SER A 1 72 ? 28.904 -5.301 38.453 1.00 57.25 72 SER A O 1
ATOM 500 N N . SER A 1 73 ? 30.377 -6.460 39.725 1.00 53.84 73 SER A N 1
ATOM 501 C CA . SER A 1 73 ? 29.640 -7.219 40.744 1.00 53.84 73 SER A CA 1
ATOM 502 C C . SER A 1 73 ? 28.123 -7.425 40.612 1.00 53.84 73 SER A C 1
ATOM 504 O O . SER A 1 73 ? 27.300 -6.512 40.648 1.00 53.84 73 SER A O 1
ATOM 506 N N . ALA A 1 74 ? 27.795 -8.715 40.644 1.00 49.62 74 ALA A N 1
ATOM 507 C CA . ALA A 1 74 ? 26.490 -9.318 40.841 1.00 49.62 74 ALA A CA 1
ATOM 508 C C . ALA A 1 74 ? 25.727 -8.817 42.082 1.00 49.62 74 ALA A C 1
ATOM 510 O O . ALA A 1 74 ? 26.304 -8.581 43.143 1.00 49.62 74 ALA A O 1
ATOM 511 N N . THR A 1 75 ? 24.395 -8.816 41.973 1.00 53.09 75 THR A N 1
ATOM 512 C CA . THR A 1 75 ? 23.493 -8.941 43.120 1.00 53.09 75 THR A CA 1
ATOM 513 C C . THR A 1 75 ? 22.404 -9.969 42.810 1.00 53.09 75 THR A C 1
ATOM 515 O O . THR A 1 75 ? 21.625 -9.836 41.869 1.00 53.09 75 THR A O 1
ATOM 518 N N . THR A 1 76 ? 22.414 -11.048 43.585 1.00 50.25 76 THR A N 1
ATOM 519 C CA . THR A 1 76 ? 21.347 -12.039 43.732 1.00 50.25 76 THR A CA 1
ATOM 520 C C . THR A 1 76 ? 20.315 -11.528 44.732 1.00 50.25 76 THR A C 1
ATOM 522 O O . THR A 1 76 ? 20.684 -11.174 45.851 1.00 50.25 76 THR A O 1
ATOM 525 N N . ALA A 1 77 ? 19.031 -11.589 44.383 1.00 52.53 77 ALA A N 1
ATOM 526 C CA . ALA A 1 77 ? 17.952 -11.652 45.363 1.00 52.53 77 ALA A CA 1
ATOM 527 C C . ALA A 1 77 ? 16.809 -12.514 44.819 1.00 52.53 77 ALA A C 1
ATOM 529 O O . ALA A 1 77 ? 16.141 -12.167 43.848 1.00 52.53 77 ALA A O 1
ATOM 530 N N . GLU A 1 78 ? 16.642 -13.661 45.466 1.00 52.12 78 GLU A N 1
ATOM 531 C CA . GLU A 1 78 ? 15.471 -14.522 45.416 1.00 52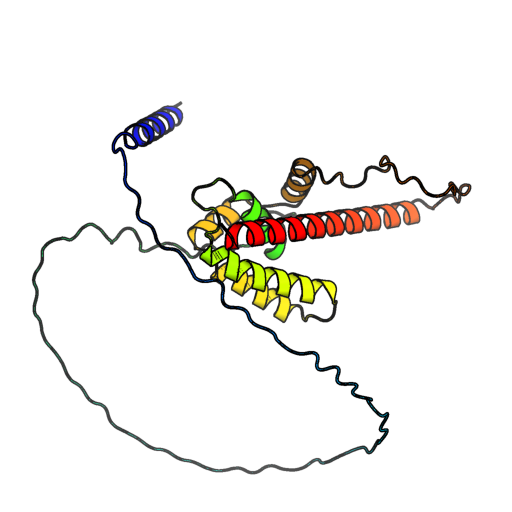.12 78 GLU A CA 1
ATOM 532 C C . GLU A 1 78 ? 14.273 -13.809 46.065 1.00 52.12 78 GLU A C 1
ATOM 534 O O . GLU A 1 78 ? 14.412 -13.224 47.142 1.00 52.12 78 GLU A O 1
ATOM 539 N N . THR A 1 79 ? 13.084 -13.927 45.472 1.00 46.19 79 THR A N 1
ATOM 540 C CA . THR A 1 79 ? 11.825 -13.881 46.224 1.00 46.19 79 THR A CA 1
ATOM 541 C C . THR A 1 79 ? 10.930 -15.039 45.806 1.00 46.19 79 THR A C 1
ATOM 543 O O . THR A 1 79 ? 10.532 -15.199 44.654 1.00 46.19 79 THR A O 1
ATOM 546 N N . ASP A 1 80 ? 10.682 -15.866 46.811 1.00 47.19 80 ASP A N 1
ATOM 547 C CA . ASP A 1 80 ? 9.889 -17.079 46.840 1.00 47.19 80 ASP A CA 1
ATOM 548 C C . ASP A 1 80 ? 8.378 -16.775 46.922 1.00 47.19 80 ASP A C 1
ATOM 550 O O . ASP A 1 80 ? 7.934 -15.919 47.685 1.00 47.19 80 ASP A O 1
ATOM 554 N N . THR A 1 81 ? 7.631 -17.508 46.095 1.00 48.75 81 THR A N 1
ATOM 555 C CA . THR A 1 81 ? 6.319 -18.144 46.306 1.00 48.75 81 THR A CA 1
ATOM 556 C C . THR A 1 81 ? 5.196 -17.414 47.060 1.00 48.75 81 THR A C 1
ATOM 558 O O . THR A 1 81 ? 5.177 -17.287 48.281 1.00 48.75 81 THR A O 1
ATOM 561 N N . GLY A 1 82 ? 4.112 -17.162 46.317 1.00 41.44 82 GLY A N 1
ATOM 562 C CA . GLY A 1 82 ? 2.760 -16.977 46.845 1.00 41.44 82 GLY A CA 1
ATOM 563 C C . GLY A 1 82 ? 1.708 -17.301 45.786 1.00 41.44 82 GLY A C 1
ATOM 564 O O . GLY A 1 82 ? 1.249 -16.418 45.070 1.00 41.44 82 GLY A O 1
ATOM 565 N N . ALA A 1 83 ? 1.350 -18.580 45.664 1.00 44.25 83 ALA A N 1
ATOM 566 C CA . ALA A 1 83 ? 0.292 -19.061 44.783 1.00 44.25 83 ALA A CA 1
ATOM 567 C C . ALA A 1 83 ? -1.110 -18.715 45.324 1.00 44.25 83 ALA A C 1
ATOM 569 O O . ALA A 1 83 ? -1.433 -18.993 46.479 1.00 44.25 83 ALA A O 1
ATOM 570 N N . SER A 1 84 ? -1.977 -18.201 44.452 1.00 48.19 84 SER A N 1
ATOM 571 C CA . SER A 1 84 ? -3.422 -18.426 44.521 1.00 48.19 84 SER A CA 1
ATOM 572 C C . SER A 1 84 ? -3.941 -18.656 43.109 1.00 48.19 84 SER A C 1
ATOM 574 O O . SER A 1 84 ? -3.966 -17.765 42.267 1.00 48.19 84 SER A O 1
ATOM 576 N N . THR A 1 85 ? -4.275 -19.913 42.862 1.00 46.66 85 THR A N 1
ATOM 577 C CA . THR A 1 85 ? -4.932 -20.447 41.676 1.00 46.66 85 THR A CA 1
ATOM 578 C C . THR A 1 85 ? -6.434 -20.233 41.770 1.00 46.66 85 THR A C 1
ATOM 580 O O . THR A 1 85 ? -7.041 -20.805 42.666 1.00 46.66 85 THR A O 1
ATOM 583 N N . GLU A 1 86 ? -7.023 -19.521 40.811 1.00 45.00 86 GLU A N 1
ATOM 584 C CA . GLU A 1 86 ? -8.327 -19.856 40.218 1.00 45.00 86 GLU A CA 1
ATOM 585 C C . GLU A 1 86 ? -8.572 -18.976 38.982 1.00 45.00 86 GLU A C 1
ATOM 587 O O . GLU A 1 86 ? -8.486 -17.754 39.057 1.00 45.00 86 GLU A O 1
ATOM 592 N N . GLY A 1 87 ? -8.844 -19.609 37.835 1.00 44.34 87 GLY A N 1
ATOM 593 C CA . GLY A 1 87 ? -9.166 -18.920 36.579 1.00 44.34 87 GLY A CA 1
ATOM 594 C C . GLY A 1 87 ? -8.224 -19.195 35.404 1.00 44.34 87 GLY A C 1
ATOM 595 O O . GLY A 1 87 ? -7.972 -18.295 34.611 1.00 44.34 87 GLY A O 1
ATOM 596 N N . ALA A 1 88 ? -7.710 -20.421 35.263 1.00 50.34 88 ALA A N 1
ATOM 597 C CA . ALA A 1 88 ? -7.095 -20.871 34.015 1.00 50.34 88 ALA A CA 1
ATOM 598 C C . ALA A 1 88 ? -8.187 -21.048 32.943 1.00 50.34 88 ALA A C 1
ATOM 600 O O . ALA A 1 88 ? -8.655 -22.156 32.686 1.00 50.34 88 ALA A O 1
ATOM 601 N N . VAL A 1 89 ? -8.625 -19.938 32.346 1.00 44.91 89 VAL A N 1
ATOM 602 C CA . VAL A 1 89 ? -9.089 -19.982 30.962 1.00 44.91 89 VAL A CA 1
ATOM 603 C C . VAL A 1 89 ? -7.861 -20.249 30.107 1.00 44.91 89 VAL A C 1
ATOM 605 O O . VAL A 1 89 ? -6.811 -19.643 30.289 1.00 44.91 89 VAL A O 1
ATOM 608 N N . ASP A 1 90 ? -7.993 -21.248 29.255 1.00 48.47 90 ASP A N 1
ATOM 609 C CA . ASP A 1 90 ? -7.003 -21.739 28.315 1.00 48.47 90 ASP A CA 1
ATOM 610 C C . ASP A 1 90 ? -6.440 -20.594 27.447 1.00 48.47 90 ASP A C 1
ATOM 612 O O . ASP A 1 90 ? -7.019 -20.214 26.433 1.00 48.47 90 ASP A O 1
ATOM 616 N N . VAL A 1 91 ? -5.320 -20.004 27.881 1.00 47.91 91 VAL A N 1
ATOM 617 C CA . VAL A 1 91 ? -4.524 -19.039 27.096 1.00 47.91 91 VAL A CA 1
ATOM 618 C C . VAL A 1 91 ? -3.406 -19.754 26.322 1.00 47.91 91 VAL A C 1
ATOM 620 O O . VAL A 1 91 ? -2.534 -19.114 25.739 1.00 47.91 91 VAL A O 1
ATOM 623 N N . ALA A 1 92 ? -3.413 -21.092 26.296 1.00 40.56 92 ALA A N 1
ATOM 624 C CA . ALA A 1 92 ? -2.389 -21.898 25.636 1.00 40.56 92 ALA A CA 1
ATOM 625 C C . ALA A 1 92 ? -2.659 -22.100 24.130 1.00 40.56 92 ALA A C 1
ATOM 627 O O . ALA A 1 92 ? -1.863 -22.741 23.450 1.00 40.56 92 ALA A O 1
ATOM 628 N N . ALA A 1 93 ? -3.731 -21.505 23.593 1.00 43.34 93 ALA A N 1
ATOM 629 C CA . ALA A 1 93 ? -4.068 -21.498 22.167 1.00 43.34 93 ALA A CA 1
ATOM 630 C C . ALA A 1 93 ? -3.752 -20.165 21.442 1.00 43.34 93 ALA A C 1
ATOM 632 O O . ALA A 1 93 ? -4.296 -19.913 20.371 1.00 43.34 93 ALA A O 1
ATOM 633 N N . MET A 1 94 ? -2.880 -19.306 21.992 1.00 48.00 94 MET A N 1
ATOM 634 C CA . MET A 1 94 ? -2.341 -18.119 21.286 1.00 48.00 94 MET A CA 1
ATOM 635 C C . MET A 1 94 ? -0.815 -18.159 21.095 1.00 48.00 94 MET A C 1
ATOM 637 O O . MET A 1 94 ? -0.184 -17.136 20.843 1.00 48.00 94 MET A O 1
ATOM 641 N N . ALA A 1 95 ? -0.208 -19.341 21.191 1.00 44.75 95 ALA A N 1
ATOM 642 C CA . ALA A 1 95 ? 1.228 -19.540 21.025 1.00 44.75 95 ALA A CA 1
ATOM 643 C C . ALA A 1 95 ? 1.518 -20.498 19.862 1.00 44.75 95 ALA A C 1
ATOM 645 O O . ALA A 1 95 ? 1.982 -21.608 20.072 1.00 44.75 95 ALA A O 1
ATOM 646 N N . GLU A 1 96 ? 1.167 -20.070 18.650 1.00 46.28 96 GLU A N 1
ATOM 647 C CA . GLU A 1 96 ? 1.936 -20.258 17.406 1.00 46.28 96 GLU A CA 1
ATOM 648 C C . GLU A 1 96 ? 1.229 -19.469 16.290 1.00 46.28 96 GLU A C 1
ATOM 650 O O . GLU A 1 96 ? 0.763 -20.002 15.286 1.00 46.28 96 GLU A O 1
ATOM 655 N N . ALA A 1 97 ? 1.125 -18.149 16.465 1.00 51.09 97 ALA A N 1
ATOM 656 C CA . ALA A 1 97 ? 1.029 -17.285 15.299 1.00 51.09 97 ALA A CA 1
ATOM 657 C C . ALA A 1 97 ? 2.444 -17.212 14.725 1.00 51.09 97 ALA A C 1
ATOM 659 O O . ALA A 1 97 ? 3.253 -16.3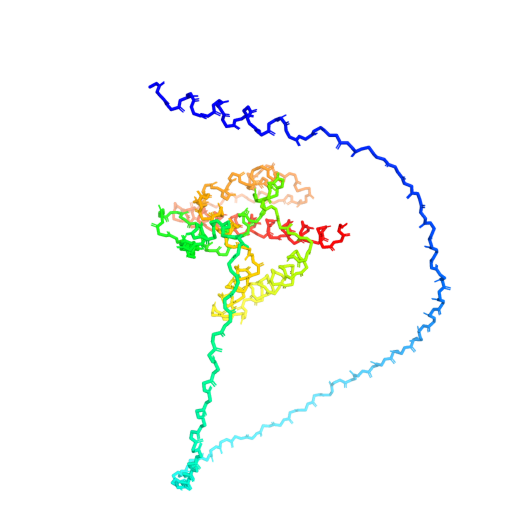87 15.149 1.00 51.09 97 ALA A O 1
ATOM 660 N N . VAL A 1 98 ? 2.778 -18.133 13.818 1.00 55.00 98 VAL A N 1
ATOM 661 C CA . VAL A 1 98 ? 3.917 -17.921 12.922 1.00 55.00 98 VAL A CA 1
ATOM 662 C C . VAL A 1 98 ? 3.686 -16.548 12.305 1.00 55.00 98 VAL A C 1
ATOM 664 O O . VAL A 1 98 ? 2.626 -16.319 11.720 1.00 55.00 98 VAL A O 1
ATOM 667 N N . ALA A 1 99 ? 4.619 -15.620 12.514 1.00 63.94 99 ALA A N 1
ATOM 668 C CA . ALA A 1 99 ? 4.534 -14.311 11.896 1.00 63.94 99 ALA A CA 1
ATOM 669 C C . ALA A 1 99 ? 4.528 -14.531 10.380 1.00 63.94 99 ALA A C 1
ATOM 671 O O . ALA A 1 99 ? 5.542 -14.914 9.796 1.00 63.94 99 ALA A O 1
ATOM 672 N N . VAL A 1 100 ? 3.352 -14.403 9.765 1.00 82.88 100 VAL A N 1
ATOM 673 C CA . VAL A 1 100 ? 3.205 -14.522 8.320 1.00 82.88 100 VAL A CA 1
ATOM 674 C C . VAL A 1 100 ? 3.834 -13.269 7.743 1.00 82.88 100 VAL A C 1
ATOM 676 O O . VAL A 1 100 ? 3.365 -12.166 8.018 1.00 82.88 100 VAL A O 1
ATOM 679 N N . ALA A 1 101 ? 4.917 -13.453 6.996 1.00 86.06 101 ALA A N 1
ATOM 680 C CA . ALA A 1 101 ? 5.542 -12.402 6.214 1.00 86.06 101 ALA A CA 1
ATOM 681 C C . ALA A 1 101 ? 4.969 -12.421 4.794 1.00 86.06 101 ALA A C 1
ATOM 683 O O . ALA A 1 101 ? 4.651 -13.488 4.258 1.00 86.06 101 ALA A O 1
ATOM 684 N N . LEU A 1 102 ? 4.856 -11.246 4.178 1.00 92.62 102 LEU A N 1
ATOM 685 C CA . LEU A 1 102 ? 4.553 -11.155 2.755 1.00 92.62 102 LEU A CA 1
ATOM 686 C C . LEU A 1 102 ? 5.767 -11.628 1.954 1.00 92.62 102 LEU A C 1
ATOM 688 O O . LEU A 1 102 ? 6.909 -11.301 2.267 1.00 92.62 102 LEU A O 1
ATOM 692 N N . THR A 1 103 ? 5.512 -12.437 0.930 1.00 93.25 103 THR A N 1
ATOM 693 C CA . THR A 1 103 ? 6.544 -13.022 0.065 1.00 93.25 103 THR A CA 1
ATOM 694 C C . THR A 1 103 ? 6.097 -12.954 -1.387 1.00 93.25 103 THR A C 1
ATOM 696 O O . THR A 1 103 ? 4.943 -12.639 -1.673 1.00 93.25 103 THR A O 1
ATOM 699 N N . GLU A 1 104 ? 7.007 -13.242 -2.310 1.00 94.56 104 GLU A N 1
ATOM 700 C CA . GLU A 1 104 ? 6.739 -13.262 -3.755 1.00 94.56 104 GLU A CA 1
ATOM 701 C C . GLU A 1 104 ? 6.845 -14.695 -4.323 1.00 94.56 104 GLU A C 1
ATOM 703 O O . GLU A 1 104 ? 6.688 -14.913 -5.518 1.00 94.56 104 GLU A O 1
ATOM 708 N N . ASP A 1 105 ? 7.056 -15.700 -3.462 1.00 93.00 105 ASP A N 1
ATOM 709 C CA . ASP A 1 105 ? 7.445 -17.066 -3.853 1.00 93.00 105 ASP A CA 1
ATOM 710 C C . ASP A 1 105 ? 6.275 -17.961 -4.311 1.00 93.00 105 ASP A C 1
ATOM 712 O O . ASP A 1 105 ? 6.478 -19.118 -4.687 1.00 93.00 105 ASP A O 1
ATOM 716 N N . TYR A 1 106 ? 5.034 -17.468 -4.260 1.00 89.56 106 TYR A N 1
ATOM 717 C CA . TYR A 1 106 ? 3.839 -18.269 -4.557 1.00 89.56 106 TYR A CA 1
ATOM 718 C C . TYR A 1 106 ? 3.443 -18.288 -6.042 1.00 89.56 106 TYR A C 1
ATOM 720 O O . TYR A 1 106 ? 2.703 -19.185 -6.452 1.00 89.56 106 TYR A O 1
ATOM 728 N N . ALA A 1 107 ? 3.913 -17.334 -6.854 1.00 90.56 107 ALA A N 1
ATOM 729 C CA . ALA A 1 107 ? 3.616 -17.263 -8.285 1.00 90.56 107 ALA A CA 1
ATOM 730 C C . ALA A 1 107 ? 4.695 -16.483 -9.056 1.00 90.56 107 ALA A C 1
ATOM 732 O O . ALA A 1 107 ? 5.276 -15.541 -8.530 1.00 90.56 107 ALA A O 1
ATOM 733 N N . GLU A 1 108 ? 4.925 -16.827 -10.329 1.00 90.25 108 GLU A N 1
ATOM 734 C CA . GLU A 1 108 ? 5.887 -16.109 -11.192 1.00 90.25 108 GLU A CA 1
ATOM 735 C C . GLU A 1 108 ? 5.480 -14.650 -11.459 1.00 90.25 108 GLU A C 1
ATOM 737 O O . GLU A 1 108 ? 6.310 -13.807 -11.795 1.00 90.25 108 GLU A O 1
ATOM 742 N N . ASP A 1 109 ? 4.191 -14.352 -11.324 1.00 91.44 109 ASP A N 1
ATOM 743 C CA . ASP A 1 109 ? 3.587 -13.037 -11.486 1.00 91.44 109 ASP A CA 1
ATOM 744 C C . ASP A 1 109 ? 3.079 -12.451 -10.158 1.00 91.44 109 ASP A C 1
ATOM 746 O O . ASP A 1 109 ? 2.221 -11.557 -10.167 1.00 91.44 109 ASP A O 1
ATOM 750 N N . ALA A 1 110 ? 3.609 -12.934 -9.027 1.00 94.75 110 ALA A N 1
ATOM 751 C CA . ALA A 1 110 ? 3.382 -12.338 -7.717 1.00 94.75 110 ALA A CA 1
ATOM 752 C C . ALA A 1 110 ? 3.751 -10.848 -7.734 1.00 94.75 110 ALA A C 1
ATOM 754 O O . ALA A 1 110 ? 4.724 -10.418 -8.362 1.00 94.75 110 ALA A O 1
ATOM 755 N N . LEU A 1 111 ? 2.935 -10.030 -7.070 1.00 95.00 111 LEU A N 1
ATOM 756 C CA . LEU A 1 111 ? 3.218 -8.605 -6.975 1.00 95.00 111 LEU A CA 1
ATOM 757 C C . LEU A 1 111 ? 4.369 -8.340 -6.003 1.00 95.00 111 LEU A C 1
ATOM 759 O O . LEU A 1 111 ? 4.457 -9.017 -4.982 1.00 95.00 111 LEU A O 1
ATOM 763 N N . PRO A 1 112 ? 5.160 -7.277 -6.226 1.00 94.00 112 PRO A N 1
ATOM 764 C CA . PRO A 1 112 ? 6.106 -6.804 -5.226 1.00 94.00 112 PRO A CA 1
ATOM 765 C C . PRO A 1 112 ? 5.416 -6.540 -3.886 1.00 94.00 112 PRO A C 1
ATOM 767 O O . PRO A 1 112 ? 4.304 -6.002 -3.881 1.00 94.00 112 PRO A O 1
ATOM 770 N N . VAL A 1 113 ? 6.072 -6.834 -2.760 1.00 96.12 113 VAL A N 1
ATOM 771 C CA . VAL A 1 113 ? 5.500 -6.690 -1.398 1.00 96.12 113 VAL A CA 1
ATOM 772 C C . VAL A 1 113 ? 4.787 -5.347 -1.178 1.00 96.12 113 VAL A C 1
ATOM 774 O O . VAL A 1 113 ? 3.647 -5.301 -0.715 1.00 96.12 113 VAL A O 1
ATOM 777 N N . ARG A 1 114 ? 5.395 -4.235 -1.613 1.00 95.38 114 ARG A N 1
ATOM 778 C CA . ARG A 1 114 ? 4.780 -2.896 -1.550 1.00 95.38 114 ARG A CA 1
ATOM 779 C C . ARG A 1 114 ? 3.411 -2.841 -2.239 1.00 95.38 114 ARG A C 1
ATOM 781 O O . ARG A 1 114 ? 2.479 -2.234 -1.723 1.00 95.38 114 ARG A O 1
ATOM 788 N N . ASN A 1 115 ? 3.279 -3.458 -3.408 1.00 95.56 115 ASN A N 1
ATOM 789 C CA . ASN A 1 115 ? 2.029 -3.471 -4.163 1.00 95.56 115 ASN A CA 1
ATOM 790 C C . ASN A 1 115 ? 1.016 -4.457 -3.563 1.00 95.56 115 ASN A C 1
ATOM 792 O O . ASN A 1 115 ? -0.185 -4.197 -3.633 1.00 95.56 115 ASN A O 1
ATOM 796 N N . GLN A 1 116 ? 1.485 -5.539 -2.931 1.00 97.19 116 GLN A N 1
ATOM 797 C CA . GLN A 1 116 ? 0.625 -6.426 -2.144 1.00 97.19 116 GLN A CA 1
ATOM 798 C C . GLN A 1 116 ? 0.002 -5.678 -0.964 1.00 97.19 116 GLN A C 1
ATOM 800 O O . GLN A 1 116 ? -1.205 -5.763 -0.771 1.00 97.19 116 GLN A O 1
ATOM 805 N N . LEU A 1 117 ? 0.784 -4.885 -0.225 1.00 97.44 117 LEU A N 1
ATOM 806 C CA . LEU A 1 117 ? 0.268 -4.053 0.866 1.00 97.44 117 LEU A CA 1
ATOM 807 C C . LEU A 1 117 ? -0.706 -2.991 0.366 1.00 97.44 117 LEU A C 1
ATOM 809 O O . LEU A 1 117 ? -1.751 -2.800 0.979 1.00 97.44 117 LEU A O 1
ATOM 813 N N . LEU A 1 118 ? -0.399 -2.329 -0.751 1.00 96.75 118 LEU A N 1
ATOM 814 C CA . LEU A 1 118 ? -1.268 -1.315 -1.349 1.00 96.75 118 LEU A CA 1
ATOM 815 C C . LEU A 1 118 ? -2.665 -1.884 -1.648 1.00 96.75 118 LEU A C 1
ATOM 817 O O . LEU A 1 118 ? -3.671 -1.397 -1.137 1.00 96.75 118 LEU A O 1
ATOM 821 N N . ILE A 1 119 ? -2.713 -2.941 -2.460 1.00 95.94 119 ILE A N 1
ATOM 822 C CA . ILE A 1 119 ? -3.959 -3.579 -2.900 1.00 95.94 119 ILE A CA 1
ATOM 823 C C . ILE A 1 119 ? -4.627 -4.310 -1.739 1.00 95.94 119 ILE A C 1
ATOM 825 O O . ILE A 1 119 ? -5.835 -4.216 -1.555 1.00 95.94 119 ILE A O 1
ATOM 829 N N . GLY A 1 120 ? -3.845 -5.026 -0.937 1.00 96.94 120 GLY A N 1
ATOM 830 C CA . GLY A 1 120 ? -4.318 -5.759 0.226 1.00 96.94 120 GLY A CA 1
ATOM 831 C C . GLY A 1 120 ? -5.021 -4.847 1.220 1.00 96.94 120 GLY A C 1
ATOM 832 O O . GLY A 1 120 ? -6.143 -5.142 1.611 1.00 96.94 120 GLY A O 1
ATOM 833 N N . THR A 1 121 ? -4.426 -3.696 1.544 1.00 97.00 121 THR A N 1
ATOM 834 C CA . THR A 1 121 ? -5.033 -2.711 2.453 1.00 97.00 121 THR A CA 1
ATOM 835 C C . THR A 1 121 ? -6.372 -2.204 1.920 1.00 97.00 121 THR A C 1
ATOM 837 O O . THR A 1 121 ? -7.339 -2.162 2.672 1.00 97.00 121 THR A O 1
ATOM 840 N N . LEU A 1 122 ? -6.463 -1.904 0.618 1.00 96.06 122 LEU A N 1
ATOM 841 C CA . LEU A 1 122 ? -7.727 -1.525 -0.026 1.00 96.06 122 LEU A CA 1
ATOM 842 C C . LEU A 1 122 ? -8.770 -2.656 0.021 1.00 96.06 122 LEU A C 1
ATOM 844 O O . LEU A 1 122 ? -9.953 -2.392 0.190 1.00 96.06 122 LEU A O 1
ATOM 848 N N . LYS A 1 123 ? -8.356 -3.924 -0.104 1.00 95.62 123 LYS A N 1
ATOM 849 C CA . LYS A 1 123 ? -9.264 -5.087 -0.049 1.00 95.62 123 LYS A CA 1
ATOM 850 C C . LYS A 1 123 ? -9.722 -5.453 1.361 1.00 95.62 123 LYS A C 1
ATOM 852 O O . LYS A 1 123 ? -10.715 -6.163 1.495 1.00 95.62 123 LYS A O 1
ATOM 857 N N . LEU A 1 124 ? -9.007 -5.019 2.398 1.00 96.75 124 LEU A N 1
ATOM 858 C CA . LEU A 1 124 ? -9.443 -5.196 3.786 1.00 96.75 124 LEU A CA 1
ATOM 859 C C . LEU A 1 124 ? -10.606 -4.260 4.145 1.00 96.75 124 LEU A C 1
ATOM 861 O O . LEU A 1 124 ? -11.285 -4.491 5.149 1.00 96.75 124 LEU A O 1
ATOM 865 N N . GLU A 1 125 ? -10.871 -3.239 3.331 1.00 93.69 125 GLU A N 1
ATOM 866 C CA . GLU A 1 125 ? -12.001 -2.336 3.522 1.00 93.69 125 GLU A CA 1
ATOM 867 C C . GLU A 1 125 ? -13.340 -3.071 3.516 1.00 93.69 125 GLU A C 1
ATOM 869 O O . GLU A 1 125 ? -13.619 -3.913 2.664 1.00 93.69 125 GLU A O 1
ATOM 874 N N . GLY A 1 126 ? -14.190 -2.746 4.493 1.00 88.12 126 GLY A N 1
ATOM 875 C CA . GLY A 1 126 ? -15.483 -3.410 4.675 1.00 88.12 126 GLY A CA 1
ATOM 876 C C . GLY A 1 126 ? -15.401 -4.808 5.301 1.00 88.12 126 GLY A C 1
ATOM 877 O O . GLY A 1 126 ? -16.437 -5.451 5.461 1.00 88.12 126 GLY A O 1
ATOM 878 N N . SER A 1 127 ? -14.205 -5.271 5.679 1.00 95.06 127 SER A N 1
ATOM 879 C CA . SER A 1 127 ? -14.013 -6.476 6.491 1.00 95.06 127 SER A CA 1
ATOM 880 C C . SER A 1 127 ? -13.831 -6.144 7.977 1.00 95.06 127 SER A C 1
ATOM 882 O O . SER A 1 127 ? -13.607 -4.996 8.356 1.00 95.06 127 SER A O 1
ATOM 884 N N . GLU A 1 128 ? -13.858 -7.171 8.830 1.00 95.75 128 GLU A N 1
ATOM 885 C CA . GLU A 1 128 ? -13.513 -7.053 10.258 1.00 95.75 128 GLU A CA 1
ATOM 886 C C . GLU A 1 128 ? -12.037 -6.681 10.488 1.00 95.75 128 GLU A C 1
ATOM 888 O O . GLU A 1 128 ? -11.667 -6.239 11.571 1.00 95.75 128 GLU A O 1
ATOM 893 N N . LEU A 1 129 ? -11.197 -6.851 9.463 1.00 97.12 129 LEU A N 1
ATOM 894 C CA . LEU A 1 129 ? -9.769 -6.538 9.476 1.00 97.12 129 LEU A CA 1
ATOM 895 C C . LEU A 1 129 ? -9.461 -5.188 8.814 1.00 97.12 129 LEU A C 1
ATOM 897 O O . LEU A 1 129 ? -8.296 -4.896 8.530 1.00 97.12 129 LEU A O 1
ATOM 901 N N . ALA A 1 130 ? -10.478 -4.361 8.557 1.00 97.38 130 ALA A N 1
ATOM 902 C CA . ALA A 1 130 ? -10.280 -3.007 8.062 1.00 97.38 130 ALA A CA 1
ATOM 903 C C . ALA A 1 130 ? -9.304 -2.237 8.970 1.00 97.38 130 ALA A C 1
ATOM 905 O O . ALA A 1 130 ? -9.282 -2.409 10.190 1.00 97.38 130 ALA A O 1
ATOM 906 N N . VAL A 1 131 ? -8.473 -1.391 8.362 1.00 97.62 131 VAL A N 1
ATOM 907 C CA . VAL A 1 131 ? -7.526 -0.523 9.082 1.00 97.62 131 VAL A CA 1
ATOM 908 C C . VAL A 1 131 ? -8.284 0.297 10.133 1.00 97.62 131 VAL A C 1
ATOM 910 O O . VAL A 1 131 ? -9.359 0.789 9.819 1.00 97.62 131 VAL A O 1
ATOM 913 N N . THR A 1 132 ? -7.779 0.469 11.355 1.00 97.19 132 THR A N 1
ATOM 914 C CA . THR A 1 132 ? -8.439 1.345 12.351 1.00 97.19 132 THR A CA 1
ATOM 915 C C . THR A 1 132 ? -8.116 2.824 12.114 1.00 97.19 132 THR A C 1
ATOM 917 O O . THR A 1 132 ? -7.240 3.157 11.316 1.00 97.19 132 THR A O 1
ATOM 920 N N . GLN A 1 133 ? -8.788 3.743 12.810 1.00 97.44 133 GLN A N 1
ATOM 921 C CA . GLN A 1 133 ? -8.469 5.176 12.746 1.00 97.44 133 GLN A CA 1
ATOM 922 C C . GLN A 1 133 ? -7.018 5.471 13.171 1.00 97.44 133 GLN A C 1
ATOM 924 O O . GLN A 1 133 ? -6.291 6.219 12.507 1.00 97.44 133 GLN A O 1
ATOM 929 N N . GLU A 1 134 ? -6.568 4.844 14.257 1.00 96.56 134 GLU A N 1
ATOM 930 C CA . GLU A 1 134 ? -5.222 5.016 14.807 1.00 96.56 134 GLU A CA 1
ATOM 931 C C . GLU A 1 134 ? -4.159 4.463 13.855 1.00 96.56 134 GLU A C 1
ATOM 933 O O . GLU A 1 134 ? -3.106 5.076 13.655 1.00 96.56 134 GLU A O 1
ATOM 938 N N . GLN A 1 135 ? -4.440 3.317 13.229 1.00 97.81 135 GLN A N 1
ATOM 939 C CA . GLN A 1 135 ? -3.573 2.761 12.196 1.00 97.81 135 GLN A CA 1
ATOM 940 C C . GLN A 1 135 ? -3.543 3.661 10.960 1.00 97.81 135 GLN A C 1
ATOM 942 O O . GLN A 1 135 ? -2.467 3.909 10.422 1.00 97.81 135 GLN A O 1
ATOM 947 N N . ALA A 1 136 ? -4.690 4.193 10.529 1.00 98.31 136 ALA A N 1
ATOM 948 C CA . ALA A 1 136 ? -4.780 5.022 9.332 1.00 98.31 136 ALA A CA 1
ATOM 949 C C . ALA A 1 136 ? -3.919 6.285 9.432 1.00 98.31 136 ALA A C 1
ATOM 951 O O . ALA A 1 136 ? -3.237 6.632 8.473 1.00 98.31 136 ALA A O 1
ATOM 952 N N . THR A 1 137 ? -3.877 6.920 10.606 1.00 97.69 137 THR A N 1
ATOM 953 C CA . THR A 1 137 ? -3.027 8.096 10.854 1.00 97.69 137 THR A CA 1
ATOM 954 C C . THR A 1 137 ? -1.542 7.783 10.648 1.00 97.69 137 THR A C 1
ATOM 956 O O . THR A 1 137 ? -0.828 8.536 9.988 1.00 97.69 137 THR A O 1
ATOM 959 N N . GLN A 1 138 ? -1.075 6.648 11.176 1.00 98.12 138 GLN A N 1
ATOM 960 C CA . GLN A 1 138 ? 0.322 6.227 11.044 1.00 98.12 138 GLN A CA 1
ATOM 961 C C . GLN A 1 138 ? 0.643 5.778 9.614 1.00 98.12 138 GLN A C 1
ATOM 963 O O . GLN A 1 138 ? 1.626 6.221 9.021 1.00 98.12 138 GLN A O 1
ATOM 968 N N . LEU A 1 139 ? -0.221 4.942 9.034 1.00 98.44 139 LEU A N 1
ATOM 969 C CA . LEU A 1 139 ? -0.064 4.426 7.679 1.00 98.44 139 LEU A CA 1
ATOM 970 C C . LEU A 1 139 ? -0.068 5.550 6.642 1.00 98.44 139 LEU A C 1
ATOM 972 O O . LEU A 1 139 ? 0.723 5.500 5.707 1.00 98.44 139 LEU A O 1
ATOM 976 N N . LEU A 1 140 ? -0.902 6.578 6.811 1.00 98.38 140 LEU A N 1
ATOM 977 C CA . LEU A 1 140 ? -0.960 7.722 5.903 1.00 98.38 140 LEU A CA 1
ATOM 978 C C . LEU A 1 140 ? 0.401 8.410 5.773 1.00 98.38 140 LEU A C 1
ATOM 980 O O . LEU A 1 140 ? 0.859 8.648 4.655 1.00 98.38 140 LEU A O 1
ATOM 984 N N . LEU A 1 141 ? 1.075 8.668 6.897 1.00 97.69 141 LEU A N 1
ATOM 985 C CA . LEU A 1 141 ? 2.397 9.292 6.894 1.00 97.69 141 LEU A CA 1
ATOM 986 C C . LEU A 1 141 ? 3.433 8.408 6.181 1.00 97.69 141 LEU A C 1
ATOM 988 O O . LEU A 1 141 ? 4.200 8.892 5.347 1.00 97.69 141 LEU A O 1
ATOM 992 N N . LEU A 1 142 ? 3.430 7.105 6.470 1.00 98.31 142 LEU A N 1
ATOM 993 C CA . LEU A 1 142 ? 4.373 6.151 5.881 1.00 98.31 142 LEU A CA 1
ATOM 994 C C . LEU A 1 142 ? 4.151 5.970 4.371 1.00 98.31 142 LEU A C 1
ATOM 996 O O . LEU A 1 142 ? 5.109 5.952 3.595 1.00 98.31 142 LEU A O 1
ATOM 1000 N N . TRP A 1 143 ? 2.896 5.900 3.926 1.00 97.94 143 TRP A N 1
ATOM 1001 C CA . TRP A 1 143 ? 2.554 5.808 2.507 1.00 97.94 143 TRP A CA 1
ATOM 1002 C C . TRP A 1 143 ? 2.911 7.079 1.742 1.00 97.94 143 TRP A C 1
ATOM 1004 O O . TRP A 1 143 ? 3.450 6.988 0.637 1.00 97.94 143 TRP A O 1
ATOM 1014 N N . GLN A 1 144 ? 2.691 8.259 2.329 1.00 97.06 144 GLN A N 1
ATOM 1015 C CA . GLN A 1 144 ? 3.125 9.527 1.740 1.00 97.06 144 GLN A CA 1
ATOM 1016 C C . GLN A 1 144 ? 4.653 9.603 1.619 1.00 97.06 144 GLN A C 1
ATOM 1018 O O . GLN A 1 144 ? 5.153 9.996 0.563 1.00 97.06 144 GLN A O 1
ATOM 1023 N N . ALA A 1 145 ? 5.395 9.160 2.640 1.00 95.81 145 ALA A N 1
ATOM 1024 C CA . ALA A 1 145 ? 6.853 9.070 2.586 1.00 95.81 145 ALA A CA 1
ATOM 1025 C C . ALA A 1 145 ? 7.317 8.115 1.472 1.00 95.81 145 ALA A C 1
ATOM 1027 O O . ALA A 1 145 ? 8.099 8.511 0.606 1.00 95.81 145 ALA A O 1
ATOM 1028 N N . SER A 1 146 ? 6.767 6.895 1.419 1.00 94.38 146 SER A N 1
ATOM 1029 C CA . SER A 1 146 ? 7.060 5.913 0.363 1.00 94.38 146 SER A CA 1
ATOM 1030 C C . SER A 1 146 ? 6.772 6.470 -1.038 1.00 94.38 146 SER A C 1
ATOM 1032 O O . SER A 1 146 ? 7.555 6.275 -1.973 1.00 94.38 146 SER A O 1
ATOM 1034 N N . ALA A 1 147 ? 5.661 7.195 -1.196 1.00 92.56 147 ALA A N 1
ATOM 1035 C CA . ALA A 1 147 ? 5.285 7.847 -2.445 1.00 92.56 147 ALA A CA 1
ATOM 1036 C C . ALA A 1 147 ? 6.259 8.966 -2.839 1.00 92.56 147 ALA A C 1
ATOM 1038 O O . ALA A 1 147 ? 6.578 9.112 -4.017 1.00 92.56 147 ALA A O 1
ATOM 1039 N N . ALA A 1 148 ? 6.719 9.770 -1.878 1.00 93.19 148 ALA A N 1
ATOM 1040 C CA . ALA A 1 148 ? 7.680 10.843 -2.117 1.00 93.19 148 ALA A CA 1
ATOM 1041 C C . ALA A 1 148 ? 9.043 10.290 -2.562 1.00 93.19 148 ALA A C 1
ATOM 1043 O O . ALA A 1 148 ? 9.556 10.723 -3.592 1.00 93.19 148 ALA A O 1
ATOM 1044 N N . LEU A 1 149 ? 9.561 9.276 -1.857 1.00 92.38 149 LEU A N 1
ATOM 1045 C CA . LEU A 1 149 ? 10.808 8.573 -2.193 1.00 92.38 149 LEU A CA 1
ATOM 1046 C C . LEU A 1 149 ? 10.760 7.952 -3.597 1.00 92.38 149 LEU A C 1
ATOM 1048 O O . LEU A 1 149 ? 11.704 8.078 -4.375 1.00 92.38 149 LEU A O 1
ATOM 1052 N N . SER A 1 150 ? 9.635 7.319 -3.942 1.00 89.06 150 SER A N 1
ATOM 1053 C CA . SER A 1 150 ? 9.454 6.690 -5.257 1.00 89.06 150 SER A CA 1
ATOM 1054 C C . SER A 1 150 ? 9.364 7.723 -6.385 1.00 89.06 150 SER A C 1
ATOM 1056 O O . SER A 1 150 ? 9.888 7.502 -7.473 1.00 89.06 150 SER A O 1
ATOM 1058 N N . ARG A 1 151 ? 8.697 8.862 -6.144 1.00 88.06 151 ARG A N 1
ATOM 1059 C CA . ARG A 1 151 ? 8.499 9.915 -7.154 1.00 88.06 151 ARG A CA 1
ATOM 1060 C C . ARG A 1 151 ? 9.733 10.779 -7.379 1.00 88.06 151 ARG A C 1
ATOM 1062 O O . ARG A 1 151 ? 9.918 11.258 -8.493 1.00 88.06 151 ARG A O 1
ATOM 1069 N N . SER A 1 152 ? 10.556 11.000 -6.354 1.00 87.62 152 SER A N 1
ATOM 1070 C CA . SER A 1 152 ? 11.768 11.809 -6.505 1.00 87.62 152 SER A CA 1
ATOM 1071 C C . SER A 1 152 ? 12.837 11.103 -7.339 1.00 87.62 152 SER A C 1
ATOM 1073 O O . SER A 1 152 ? 13.706 11.768 -7.895 1.00 87.62 152 SER A O 1
ATOM 1075 N N . GLY A 1 153 ? 12.798 9.766 -7.416 1.00 82.19 153 GLY A N 1
ATOM 1076 C CA . GLY A 1 153 ? 13.839 8.962 -8.060 1.00 82.19 153 GLY A CA 1
ATOM 1077 C C . GLY A 1 153 ? 15.196 9.028 -7.346 1.00 82.19 153 GLY A C 1
ATOM 1078 O O . GLY A 1 153 ? 16.179 8.505 -7.860 1.00 82.19 153 GLY A O 1
ATOM 1079 N N . THR A 1 154 ? 15.257 9.678 -6.180 1.00 82.62 154 THR A N 1
ATOM 1080 C CA . THR A 1 154 ? 16.472 9.856 -5.370 1.00 82.62 154 THR A CA 1
ATOM 1081 C C . THR A 1 154 ? 16.501 8.964 -4.136 1.00 82.62 154 THR A C 1
ATOM 1083 O O . THR A 1 154 ? 17.520 8.940 -3.454 1.00 82.62 154 THR A O 1
ATOM 1086 N N . GLY A 1 155 ? 15.396 8.284 -3.812 1.00 85.44 155 GLY A N 1
ATOM 1087 C CA . GLY A 1 155 ? 15.352 7.351 -2.689 1.00 85.44 155 GLY A CA 1
ATOM 1088 C C . GLY A 1 155 ? 16.190 6.115 -2.988 1.00 85.44 155 GLY A C 1
ATOM 1089 O O . GLY A 1 155 ? 16.024 5.496 -4.043 1.00 85.44 155 GLY A O 1
ATOM 1090 N N . ALA A 1 156 ? 17.078 5.748 -2.067 1.00 91.88 156 ALA A N 1
ATOM 1091 C CA . ALA A 1 156 ? 17.787 4.485 -2.172 1.00 91.88 156 ALA A CA 1
ATOM 1092 C C . ALA A 1 156 ? 16.784 3.317 -2.050 1.00 91.88 156 ALA A C 1
ATOM 1094 O O . ALA A 1 156 ? 15.816 3.415 -1.283 1.00 91.88 156 ALA A O 1
ATOM 1095 N N . PRO A 1 157 ? 16.982 2.199 -2.772 1.00 89.50 157 PRO A N 1
ATOM 1096 C CA . PRO A 1 157 ? 16.113 1.026 -2.658 1.00 89.50 157 PRO A CA 1
ATOM 1097 C C . PRO A 1 157 ? 15.933 0.550 -1.210 1.00 89.50 157 PRO A C 1
ATOM 1099 O O . PRO A 1 157 ? 14.836 0.160 -0.812 1.00 89.50 157 PRO A O 1
ATOM 1102 N N . GLU A 1 158 ? 16.990 0.645 -0.405 1.00 94.38 158 GLU A N 1
ATOM 1103 C CA . GLU A 1 158 ? 17.006 0.276 1.008 1.00 94.38 158 GLU A CA 1
ATOM 1104 C C . GLU A 1 158 ? 16.113 1.189 1.860 1.00 94.38 158 GLU A C 1
ATOM 1106 O O . GLU A 1 158 ? 15.461 0.714 2.788 1.00 94.38 158 GLU A O 1
ATOM 1111 N N . GLU A 1 159 ? 16.026 2.482 1.533 1.00 95.00 159 GLU A N 1
ATOM 1112 C CA . GLU A 1 159 ? 15.142 3.427 2.228 1.00 95.00 159 GLU A CA 1
ATOM 1113 C C . GLU A 1 159 ? 13.673 3.122 1.925 1.00 95.00 159 GLU A C 1
ATOM 1115 O O . GLU A 1 159 ? 12.839 3.109 2.830 1.00 95.00 159 GLU A O 1
ATOM 1120 N N . ILE A 1 160 ? 13.350 2.815 0.663 1.00 94.06 160 ILE A N 1
ATOM 1121 C CA . ILE A 1 160 ? 11.990 2.421 0.272 1.00 94.06 160 ILE A CA 1
ATOM 1122 C C . ILE A 1 160 ? 11.602 1.120 0.978 1.00 94.06 160 ILE A C 1
ATOM 1124 O O . ILE A 1 160 ? 10.505 1.037 1.533 1.00 94.06 160 ILE A O 1
ATOM 1128 N N . ALA A 1 161 ? 12.496 0.128 0.997 1.00 94.19 161 ALA A N 1
ATOM 1129 C CA . ALA A 1 161 ? 12.271 -1.137 1.688 1.00 94.19 161 ALA A CA 1
ATOM 1130 C C . ALA A 1 161 ? 12.059 -0.933 3.196 1.00 94.19 161 ALA A C 1
ATOM 1132 O O . ALA A 1 161 ? 11.126 -1.499 3.756 1.00 94.19 161 ALA A O 1
ATOM 1133 N N . ALA A 1 162 ? 12.850 -0.070 3.843 1.00 96.38 162 ALA A N 1
ATOM 1134 C CA . ALA A 1 162 ? 12.690 0.241 5.262 1.00 96.38 162 ALA A CA 1
ATOM 1135 C C . ALA A 1 162 ? 11.319 0.865 5.574 1.00 96.38 162 ALA A C 1
ATOM 1137 O O . ALA A 1 162 ? 10.666 0.465 6.540 1.00 96.38 162 ALA A O 1
ATOM 1138 N N . VAL A 1 163 ? 10.846 1.798 4.738 1.00 97.38 163 VAL A N 1
ATOM 1139 C CA . VAL A 1 163 ? 9.503 2.382 4.890 1.00 97.38 163 VAL A CA 1
ATOM 1140 C C . VAL A 1 163 ? 8.418 1.320 4.693 1.00 97.38 163 VAL A C 1
ATOM 1142 O O . VAL A 1 163 ? 7.450 1.294 5.449 1.00 97.38 163 VAL A O 1
ATOM 1145 N N . VAL A 1 164 ? 8.578 0.415 3.723 1.00 96.44 164 VAL A N 1
ATOM 1146 C CA . VAL A 1 164 ? 7.641 -0.701 3.505 1.00 96.44 164 VAL A CA 1
ATOM 1147 C C . VAL A 1 164 ? 7.594 -1.635 4.718 1.00 96.44 164 VAL A C 1
ATOM 1149 O O . VAL A 1 164 ? 6.503 -1.938 5.194 1.00 96.44 164 VAL A O 1
ATOM 1152 N N . SER A 1 165 ? 8.736 -2.005 5.300 1.00 96.81 165 SER A N 1
ATOM 1153 C CA . SER A 1 165 ? 8.769 -2.804 6.534 1.00 96.81 165 SER A CA 1
ATOM 1154 C C . SER A 1 165 ? 8.076 -2.100 7.705 1.00 96.81 165 SER A C 1
ATOM 1156 O O . SER A 1 165 ? 7.436 -2.740 8.536 1.00 96.81 165 SER A O 1
ATOM 1158 N N . GLN A 1 166 ? 8.171 -0.770 7.782 1.00 97.81 166 GLN A N 1
ATOM 1159 C CA . GLN A 1 166 ? 7.475 -0.002 8.812 1.00 97.81 166 GLN A CA 1
ATOM 1160 C C . GLN A 1 166 ? 5.956 0.040 8.586 1.00 97.81 166 GLN A C 1
ATOM 1162 O O . GLN A 1 166 ? 5.193 0.011 9.555 1.00 97.81 166 GLN A O 1
ATOM 1167 N N . ILE A 1 167 ? 5.508 0.068 7.326 1.00 97.94 167 ILE A N 1
ATOM 1168 C CA . ILE A 1 167 ? 4.090 -0.080 6.969 1.00 97.94 167 ILE A CA 1
ATOM 1169 C C . ILE A 1 167 ? 3.574 -1.430 7.476 1.00 97.94 167 ILE A C 1
ATOM 1171 O O . ILE A 1 167 ? 2.560 -1.457 8.170 1.00 97.94 167 ILE A O 1
ATOM 1175 N N . GLU A 1 168 ? 4.296 -2.525 7.219 1.00 96.44 168 GLU A N 1
ATOM 1176 C CA . GLU A 1 168 ? 3.925 -3.860 7.712 1.00 96.44 168 GLU A CA 1
ATOM 1177 C C . GLU A 1 168 ? 3.834 -3.909 9.237 1.00 96.44 168 GLU A C 1
ATOM 1179 O O . GLU A 1 168 ? 2.841 -4.385 9.783 1.00 96.44 168 GLU A O 1
ATOM 1184 N N . ALA A 1 169 ? 4.833 -3.355 9.927 1.00 96.31 169 ALA A N 1
ATOM 1185 C CA . ALA A 1 169 ? 4.891 -3.335 11.387 1.00 96.31 169 ALA A CA 1
ATOM 1186 C C . ALA A 1 169 ? 3.770 -2.504 12.041 1.00 96.31 169 ALA A C 1
ATOM 1188 O O . ALA A 1 169 ? 3.476 -2.685 13.221 1.00 96.31 169 ALA A O 1
ATOM 1189 N N . THR A 1 170 ? 3.151 -1.587 11.293 1.00 97.50 170 THR A N 1
ATOM 1190 C CA . THR A 1 170 ? 2.014 -0.776 11.764 1.00 97.50 170 THR A CA 1
ATOM 1191 C C . THR A 1 170 ? 0.689 -1.548 11.677 1.00 97.50 170 THR A C 1
ATOM 1193 O O . THR A 1 170 ? -0.283 -1.234 12.373 1.00 97.50 170 THR A O 1
ATOM 1196 N N . MET A 1 171 ? 0.630 -2.575 10.829 1.00 96.88 171 MET A N 1
ATOM 1197 C CA . MET A 1 171 ? -0.535 -3.440 10.687 1.00 96.88 171 MET A CA 1
ATOM 1198 C C . MET A 1 171 ? -0.504 -4.574 11.719 1.00 96.88 171 MET A C 1
ATOM 1200 O O . MET A 1 171 ? 0.532 -4.946 12.264 1.00 96.88 171 MET A O 1
ATOM 1204 N N . THR A 1 172 ? -1.669 -5.148 12.004 1.00 96.31 172 THR A N 1
ATOM 1205 C CA . THR A 1 172 ? -1.755 -6.335 12.858 1.00 96.31 172 THR A CA 1
ATOM 1206 C C . THR A 1 172 ? -1.321 -7.580 12.089 1.00 96.31 172 THR A C 1
ATOM 1208 O O . THR A 1 172 ? -1.501 -7.679 10.874 1.00 96.31 172 THR A O 1
ATOM 1211 N N . GLN A 1 173 ? -0.840 -8.595 12.809 1.00 95.56 173 GLN A N 1
ATOM 1212 C CA . GLN A 1 173 ? -0.459 -9.864 12.187 1.00 95.56 173 GLN A CA 1
ATOM 1213 C C . GLN A 1 173 ? -1.625 -10.535 11.441 1.00 95.56 173 GLN A C 1
ATOM 1215 O O . GLN A 1 173 ? -1.401 -11.182 10.420 1.00 95.56 173 GLN A O 1
ATOM 1220 N N . ALA A 1 174 ? -2.862 -10.358 11.919 1.00 95.69 174 ALA A N 1
ATOM 1221 C CA . ALA A 1 174 ? -4.060 -10.867 11.255 1.00 95.69 174 ALA A CA 1
ATOM 1222 C C . ALA A 1 174 ? -4.313 -10.173 9.907 1.00 95.69 174 ALA A C 1
ATOM 1224 O O . ALA A 1 174 ? -4.656 -10.840 8.935 1.00 95.69 174 ALA A O 1
ATOM 1225 N N . GLN A 1 175 ? -4.088 -8.857 9.822 1.00 97.81 175 GLN A N 1
ATOM 1226 C CA . GLN A 1 175 ? -4.182 -8.112 8.563 1.00 97.81 175 GLN A CA 1
ATOM 1227 C C . GLN A 1 175 ? -3.115 -8.573 7.565 1.00 97.81 175 GLN A C 1
ATOM 1229 O O . GLN A 1 175 ? -3.440 -8.848 6.413 1.00 97.81 175 GLN A O 1
ATOM 1234 N N . ILE A 1 176 ? -1.863 -8.725 8.010 1.00 97.56 176 ILE A N 1
ATOM 1235 C CA . ILE A 1 176 ? -0.774 -9.205 7.146 1.00 97.56 176 ILE A CA 1
ATOM 1236 C C . ILE A 1 176 ? -1.038 -10.634 6.659 1.00 97.56 176 ILE A C 1
ATOM 1238 O O . ILE A 1 176 ? -0.885 -10.913 5.472 1.00 97.56 176 ILE A O 1
ATOM 1242 N N . ALA A 1 177 ? -1.497 -11.525 7.541 1.00 96.25 177 ALA A N 1
ATOM 1243 C CA . ALA A 1 177 ? -1.854 -12.890 7.164 1.00 96.25 177 ALA A CA 1
ATOM 1244 C C . ALA A 1 177 ? -2.998 -12.914 6.139 1.00 96.25 177 ALA A C 1
ATOM 1246 O O . ALA A 1 177 ? -2.892 -13.599 5.125 1.00 96.25 177 ALA A O 1
ATOM 1247 N N . ALA A 1 178 ? -4.044 -12.110 6.349 1.00 97.06 178 ALA A N 1
ATOM 1248 C CA . ALA A 1 178 ? -5.143 -11.996 5.398 1.00 97.06 178 ALA A CA 1
ATOM 1249 C C . ALA A 1 178 ? -4.665 -11.495 4.028 1.00 97.06 178 ALA A C 1
ATOM 1251 O O . ALA A 1 178 ? -5.096 -12.028 3.011 1.00 97.06 178 ALA A O 1
ATOM 1252 N N . ILE A 1 179 ? -3.750 -10.519 3.977 1.00 96.75 179 ILE A N 1
ATOM 1253 C CA . ILE A 1 179 ? -3.169 -10.033 2.715 1.00 96.75 179 ILE A CA 1
ATOM 1254 C C . ILE A 1 179 ? -2.331 -11.127 2.040 1.00 96.75 179 ILE A C 1
ATOM 1256 O O . ILE A 1 179 ? -2.460 -11.325 0.832 1.00 96.75 179 ILE A O 1
ATOM 1260 N N . ALA A 1 180 ? -1.523 -11.872 2.798 1.00 96.25 180 ALA A N 1
ATOM 1261 C CA . ALA A 1 180 ? -0.728 -12.976 2.264 1.00 96.25 180 ALA A CA 1
ATOM 1262 C C . ALA A 1 180 ? -1.612 -14.077 1.646 1.00 96.25 180 ALA A C 1
ATOM 1264 O O . ALA A 1 180 ? -1.313 -14.589 0.567 1.00 96.25 180 ALA A O 1
ATOM 1265 N N . GLU A 1 181 ? -2.742 -14.400 2.281 1.00 95.69 181 GLU A N 1
ATOM 1266 C CA . GLU A 1 181 ? -3.713 -15.378 1.772 1.00 95.69 181 GLU A CA 1
ATOM 1267 C C . GLU A 1 181 ? -4.374 -14.948 0.455 1.00 95.69 181 GLU A C 1
ATOM 1269 O O . GLU A 1 181 ? -4.793 -15.805 -0.329 1.00 95.69 181 GLU A O 1
ATOM 1274 N N . MET A 1 182 ? -4.432 -13.641 0.171 1.00 95.31 182 MET A N 1
ATOM 1275 C CA . MET A 1 182 ? -4.972 -13.137 -1.094 1.00 95.31 182 MET A CA 1
ATOM 1276 C C . MET A 1 182 ? -4.098 -13.488 -2.303 1.00 95.31 182 MET A C 1
ATOM 1278 O O . MET A 1 182 ? -4.614 -13.385 -3.416 1.00 95.31 182 MET A O 1
ATOM 1282 N N . GLN A 1 183 ? -2.822 -13.867 -2.102 1.00 95.31 183 GLN A N 1
ATOM 1283 C CA . GLN A 1 183 ? -1.862 -14.237 -3.157 1.00 95.31 183 GLN A CA 1
ATOM 1284 C C . GLN A 1 183 ? -1.953 -13.291 -4.365 1.00 95.31 183 GLN A C 1
ATOM 1286 O O . GLN A 1 183 ? -2.327 -13.674 -5.474 1.00 95.31 183 GLN A O 1
ATOM 1291 N N . LEU A 1 184 ? -1.713 -12.003 -4.116 1.00 96.19 184 LEU A N 1
ATOM 1292 C CA . LEU A 1 184 ? -1.970 -10.937 -5.079 1.00 96.19 184 LEU A CA 1
ATOM 1293 C C . LEU A 1 184 ? -0.975 -10.977 -6.248 1.00 96.19 184 LEU A C 1
ATOM 1295 O O . LEU A 1 184 ? 0.209 -10.693 -6.088 1.00 96.19 184 LEU A O 1
ATOM 1299 N N . THR A 1 185 ? -1.483 -11.247 -7.448 1.00 95.44 185 THR A N 1
ATOM 1300 C CA . THR A 1 185 ? -0.700 -11.283 -8.688 1.00 95.44 185 THR A CA 1
ATOM 1301 C C . THR A 1 185 ? -0.919 -10.047 -9.563 1.00 95.44 185 THR A C 1
ATOM 1303 O O . THR A 1 185 ? -1.740 -9.167 -9.270 1.00 95.44 185 THR A O 1
ATOM 1306 N N . ARG A 1 186 ? -0.202 -9.978 -10.688 1.00 91.12 186 ARG A N 1
ATOM 1307 C CA . ARG A 1 186 ? -0.434 -8.970 -11.732 1.00 91.12 186 ARG A CA 1
ATOM 1308 C C . ARG A 1 186 ? -1.886 -8.965 -12.229 1.00 91.12 186 ARG A C 1
ATOM 1310 O O . ARG A 1 186 ? -2.416 -7.889 -12.504 1.00 91.12 186 ARG A O 1
ATOM 1317 N N . GLU A 1 187 ? -2.543 -10.122 -12.289 1.00 91.31 187 GLU A N 1
ATOM 1318 C CA . GLU A 1 187 ? -3.970 -10.223 -12.623 1.00 91.31 187 GLU A CA 1
ATOM 1319 C C . GLU A 1 187 ? -4.846 -9.529 -11.568 1.00 91.31 187 GLU A C 1
ATOM 1321 O O . GLU A 1 187 ? -5.718 -8.734 -11.918 1.00 91.31 187 GLU A O 1
ATOM 1326 N N . SER A 1 188 ? -4.564 -9.729 -10.276 1.00 92.12 188 SER A N 1
ATOM 1327 C CA . SER A 1 188 ? -5.277 -9.042 -9.186 1.00 92.12 188 SER A CA 1
ATOM 1328 C C . SER A 1 188 ? -5.185 -7.517 -9.298 1.00 92.12 188 SER A C 1
ATOM 1330 O O . SER A 1 188 ? -6.170 -6.820 -9.060 1.00 92.12 188 SER A O 1
ATOM 1332 N N . MET A 1 189 ? -4.029 -6.987 -9.711 1.00 89.75 189 MET A N 1
ATOM 1333 C CA . MET A 1 189 ? -3.859 -5.552 -9.971 1.00 89.75 189 MET A CA 1
ATOM 1334 C C . MET A 1 189 ? -4.703 -5.071 -11.159 1.00 89.75 189 MET A C 1
ATOM 1336 O O . MET A 1 189 ? -5.305 -4.000 -11.092 1.00 89.75 189 MET A O 1
ATOM 1340 N N . GLN A 1 190 ? -4.771 -5.851 -12.240 1.00 88.19 190 GLN A N 1
ATOM 1341 C CA . GLN A 1 190 ? -5.599 -5.529 -13.406 1.00 88.19 190 GLN A CA 1
ATOM 1342 C C . GLN A 1 190 ? -7.092 -5.561 -13.071 1.00 88.19 190 GLN A C 1
ATOM 1344 O O . GLN A 1 190 ? -7.836 -4.686 -13.513 1.00 88.19 190 GLN A O 1
ATOM 1349 N N . LEU A 1 191 ? -7.540 -6.551 -12.295 1.00 89.56 191 LEU A N 1
ATOM 1350 C CA . LEU A 1 191 ? -8.921 -6.646 -11.821 1.00 89.56 191 LEU A CA 1
ATOM 1351 C C . LEU A 1 191 ? -9.278 -5.453 -10.939 1.00 89.56 191 LEU A C 1
ATOM 1353 O O . LEU A 1 191 ? -10.272 -4.787 -11.204 1.00 89.56 191 LEU A O 1
ATOM 1357 N N . MET A 1 192 ? -8.423 -5.115 -9.973 1.00 88.75 192 MET A N 1
ATOM 1358 C CA . MET A 1 192 ? -8.663 -3.967 -9.103 1.00 88.75 192 MET A CA 1
ATOM 1359 C C . MET A 1 192 ? -8.707 -2.645 -9.882 1.00 88.75 192 MET A C 1
ATOM 1361 O O . MET A 1 192 ? -9.568 -1.809 -9.626 1.00 88.75 192 MET A O 1
ATOM 1365 N N . ALA A 1 193 ? -7.826 -2.449 -10.866 1.00 86.56 193 ALA A N 1
ATOM 1366 C CA . ALA A 1 193 ? -7.888 -1.264 -11.720 1.00 86.56 193 ALA A CA 1
ATOM 1367 C C . ALA A 1 193 ? -9.241 -1.164 -12.457 1.00 86.56 193 ALA A C 1
ATOM 1369 O O . ALA A 1 193 ? -9.851 -0.096 -12.485 1.00 86.56 193 ALA A O 1
ATOM 1370 N N . GLN A 1 194 ? -9.750 -2.281 -12.987 1.00 87.25 194 GLN A N 1
ATOM 1371 C CA . GLN A 1 194 ? -11.062 -2.330 -13.643 1.00 87.25 194 GLN A CA 1
ATOM 1372 C C . GLN A 1 194 ? -12.217 -2.054 -12.669 1.00 87.25 194 GLN A C 1
ATOM 1374 O O . GLN A 1 194 ? -13.109 -1.274 -13.000 1.00 87.25 194 GLN A O 1
ATOM 1379 N N . GLU A 1 195 ? -12.195 -2.655 -11.475 1.00 87.31 195 GLU A N 1
ATOM 1380 C CA . GLU A 1 195 ? -13.202 -2.443 -10.422 1.00 87.31 195 GLU A CA 1
ATOM 1381 C C . GLU A 1 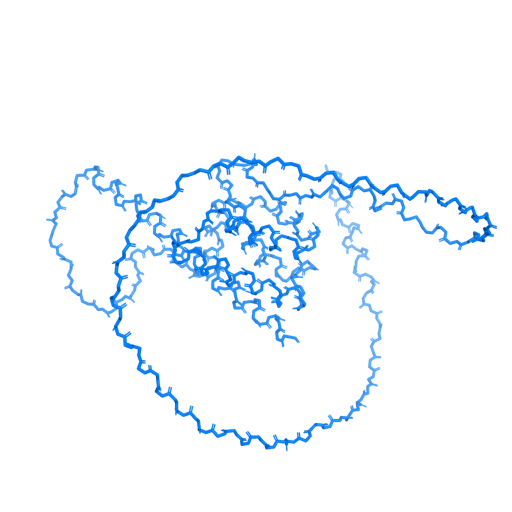195 ? -13.297 -0.971 -10.010 1.00 87.31 195 GLU A C 1
ATOM 1383 O O . GLU A 1 195 ? -14.391 -0.438 -9.839 1.00 87.31 195 GLU A O 1
ATOM 1388 N N . MET A 1 196 ? -12.151 -0.295 -9.929 1.00 82.56 196 MET A N 1
ATOM 1389 C CA . MET A 1 196 ? -12.054 1.119 -9.568 1.00 82.56 196 MET A CA 1
ATOM 1390 C C . MET A 1 196 ? -12.360 2.074 -10.732 1.00 82.56 196 MET A C 1
ATOM 1392 O O . MET A 1 196 ? -12.178 3.284 -10.610 1.00 82.56 196 MET A O 1
ATOM 1396 N N . GLY A 1 197 ? -12.804 1.554 -11.882 1.00 82.75 197 GLY A N 1
ATOM 1397 C CA . GLY A 1 197 ? -13.096 2.360 -13.068 1.00 82.75 197 GLY A CA 1
ATOM 1398 C C . GLY A 1 197 ? -11.855 3.008 -13.688 1.00 82.75 197 GLY A C 1
ATOM 1399 O O . GLY A 1 197 ? -11.981 3.890 -14.541 1.00 82.75 197 GLY A O 1
ATOM 1400 N N . LEU A 1 198 ? -10.656 2.568 -13.292 1.00 78.00 198 LEU A N 1
ATOM 1401 C CA . LEU A 1 198 ? -9.403 2.950 -13.923 1.00 78.00 198 LEU A CA 1
ATOM 1402 C C . LEU A 1 198 ? -9.337 2.201 -15.253 1.00 78.00 198 LEU A C 1
ATOM 1404 O O . LEU A 1 198 ? -8.743 1.127 -15.359 1.00 78.00 198 LEU A O 1
ATOM 1408 N N . THR A 1 199 ? -9.996 2.752 -16.279 1.00 62.03 199 THR A N 1
ATOM 1409 C CA . THR A 1 199 ? -9.816 2.260 -17.643 1.00 62.03 199 THR A CA 1
ATOM 1410 C C . THR A 1 199 ? -8.335 2.404 -17.982 1.00 62.03 199 THR A C 1
ATOM 1412 O O . THR A 1 199 ? -7.802 3.509 -18.117 1.00 62.03 199 THR A O 1
ATOM 1415 N N . MET A 1 200 ? -7.632 1.270 -18.026 1.00 58.50 200 MET A N 1
ATOM 1416 C CA . MET A 1 200 ? -6.268 1.174 -18.531 1.00 58.50 200 MET A CA 1
ATOM 1417 C C . MET A 1 200 ? -6.316 1.552 -19.997 1.00 58.50 200 MET A C 1
ATOM 1419 O O . MET A 1 200 ? -6.483 0.665 -20.821 1.00 58.50 200 MET A O 1
ATOM 1423 N N . GLY A 1 201 ? -6.216 2.854 -20.282 1.00 52.12 201 GLY A N 1
ATOM 1424 C CA . GLY A 1 201 ? -6.410 3.482 -21.585 1.00 52.12 201 GLY A CA 1
ATOM 1425 C C . GLY A 1 201 ? -6.387 2.513 -22.760 1.00 52.12 201 GLY A C 1
ATOM 1426 O O . GLY A 1 201 ? -5.379 2.397 -23.471 1.00 52.12 201 GLY A O 1
ATOM 1427 N N . ASP A 1 202 ? -7.531 1.870 -23.000 1.00 43.34 202 ASP A N 1
ATOM 1428 C CA . ASP A 1 202 ? -7.905 1.539 -24.351 1.00 43.34 202 ASP A CA 1
ATOM 1429 C C . ASP A 1 202 ? -7.919 2.897 -25.062 1.00 43.34 202 ASP A C 1
ATOM 1431 O O . ASP A 1 202 ? -8.268 3.922 -24.476 1.00 43.34 202 ASP A O 1
ATOM 1435 N N . GLY A 1 203 ? -7.381 2.975 -26.270 1.00 48.25 203 GLY A N 1
ATOM 1436 C CA . GLY A 1 203 ? -7.203 4.240 -26.982 1.00 48.25 203 GLY A CA 1
ATOM 1437 C C . GLY A 1 203 ? -8.508 4.946 -27.386 1.00 48.25 203 GLY A C 1
ATOM 1438 O O . GLY A 1 203 ? -8.523 5.566 -28.446 1.00 48.25 203 GLY A O 1
ATOM 1439 N N . SER A 1 204 ? -9.575 4.857 -26.588 1.00 49.03 204 SER A N 1
ATOM 1440 C CA . SER A 1 204 ? -10.920 5.371 -26.831 1.00 49.03 204 SER A CA 1
ATOM 1441 C C . SER A 1 204 ? -11.421 6.176 -25.621 1.00 49.03 204 SER A C 1
ATOM 1443 O O . SER A 1 204 ? -12.452 5.877 -25.030 1.00 49.03 204 SER A O 1
ATOM 1445 N N . GLY A 1 205 ? -10.689 7.220 -25.230 1.00 40.34 205 GLY A N 1
ATOM 1446 C CA . GLY A 1 205 ? -11.123 8.158 -24.193 1.00 40.34 205 GLY A CA 1
ATOM 1447 C C . GLY A 1 205 ? -10.946 9.597 -24.649 1.00 40.34 205 GLY A C 1
ATOM 1448 O O . GLY A 1 205 ? -9.819 10.062 -24.788 1.00 40.34 205 GLY A O 1
ATOM 1449 N N . ASP A 1 206 ? -12.070 10.263 -24.908 1.00 44.62 206 ASP A N 1
ATOM 1450 C CA . ASP A 1 206 ? -12.267 11.690 -25.174 1.00 44.62 206 ASP A CA 1
ATOM 1451 C C . ASP A 1 206 ? -11.261 12.625 -24.471 1.00 44.62 206 ASP A C 1
ATOM 1453 O O . ASP A 1 206 ? -11.474 13.119 -23.366 1.00 44.62 206 ASP A O 1
ATOM 1457 N N . GLY A 1 207 ? -10.169 12.929 -25.171 1.00 38.50 207 GLY A N 1
ATOM 1458 C CA . GLY A 1 207 ? -9.336 14.103 -24.953 1.00 38.50 207 GLY A CA 1
ATOM 1459 C C . GLY A 1 207 ? -9.579 15.085 -26.091 1.00 38.50 207 GLY A C 1
ATOM 1460 O O . GLY A 1 207 ? -8.922 15.026 -27.132 1.00 38.50 207 GLY A O 1
ATOM 1461 N N . ALA A 1 208 ? -10.554 15.975 -25.921 1.00 47.84 208 ALA A N 1
ATOM 1462 C CA . ALA A 1 208 ? -10.771 17.108 -26.808 1.00 47.84 208 ALA A CA 1
ATOM 1463 C C . ALA A 1 208 ? -9.529 18.019 -26.795 1.00 47.84 208 ALA A C 1
ATOM 1465 O O . ALA A 1 208 ? -9.359 18.844 -25.903 1.00 47.84 208 ALA A O 1
ATOM 1466 N N . GLY A 1 209 ? -8.651 17.863 -27.789 1.00 38.84 209 GLY A N 1
ATOM 1467 C CA . GLY A 1 209 ? -7.477 18.720 -27.930 1.00 38.84 209 GLY A CA 1
ATOM 1468 C C . GLY A 1 209 ? -6.460 18.250 -28.964 1.00 38.84 209 GLY A C 1
ATOM 1469 O O . GLY A 1 209 ? -5.395 17.768 -28.606 1.00 38.84 209 GLY A O 1
ATOM 1470 N N . GLY A 1 210 ? -6.747 18.479 -30.248 1.00 40.66 210 GLY A N 1
ATOM 1471 C CA . GLY A 1 210 ? -5.683 18.716 -31.231 1.00 40.66 210 GLY A CA 1
ATOM 1472 C C . GLY A 1 210 ? -5.308 17.542 -32.132 1.00 40.66 210 GLY A C 1
ATOM 1473 O O . GLY A 1 210 ? -4.304 16.869 -31.943 1.00 40.66 210 GLY A O 1
ATOM 1474 N N . THR A 1 211 ? -6.099 17.376 -33.188 1.00 44.28 211 THR A N 1
ATOM 1475 C CA . THR A 1 211 ? -5.696 17.037 -34.559 1.00 44.28 211 THR A CA 1
ATOM 1476 C C . THR A 1 211 ? -4.182 16.920 -34.802 1.00 44.28 211 THR A C 1
ATOM 1478 O O . THR A 1 211 ? -3.548 17.866 -35.255 1.00 44.28 211 THR A O 1
ATOM 1481 N N . ASN A 1 212 ? -3.607 15.735 -34.596 1.00 44.44 212 ASN A N 1
ATOM 1482 C CA . ASN A 1 212 ? -2.423 15.321 -35.347 1.00 44.44 212 ASN A CA 1
ATOM 1483 C C . ASN A 1 212 ? -2.354 13.794 -35.460 1.00 44.44 212 ASN A C 1
ATOM 1485 O O . ASN A 1 212 ? -1.442 13.130 -34.976 1.00 44.44 212 ASN A O 1
ATOM 1489 N N . ARG A 1 213 ? -3.344 13.223 -36.160 1.00 51.72 213 ARG A N 1
ATOM 1490 C CA . ARG A 1 213 ? -3.200 11.916 -36.812 1.00 51.72 213 ARG A CA 1
ATOM 1491 C C . ARG A 1 213 ? -2.263 12.119 -38.011 1.00 51.72 213 ARG A C 1
ATOM 1493 O O . ARG A 1 213 ? -2.700 12.215 -39.156 1.00 51.72 213 ARG A O 1
ATOM 1500 N N . GLY A 1 214 ? -0.984 12.321 -37.695 1.00 46.66 214 GLY A N 1
ATOM 1501 C CA . GLY A 1 214 ? 0.112 12.416 -38.645 1.00 46.66 214 GLY A CA 1
ATOM 1502 C C . GLY A 1 214 ? 0.241 11.099 -39.396 1.00 46.66 214 GLY A C 1
ATOM 1503 O O . GLY A 1 214 ? 0.157 10.025 -38.808 1.00 46.66 214 GLY A O 1
ATOM 1504 N N . GLN A 1 215 ? 0.353 11.223 -40.711 1.00 46.62 215 GLN A N 1
ATOM 1505 C CA . GLN A 1 215 ? 0.442 10.148 -41.687 1.00 46.62 215 GLN A CA 1
ATOM 1506 C C . GLN A 1 215 ? 1.511 9.107 -41.334 1.00 46.62 215 GLN A C 1
ATOM 1508 O O . GLN A 1 215 ? 2.521 9.419 -40.709 1.00 46.62 215 GLN A O 1
ATOM 1513 N N . GLY A 1 216 ? 1.246 7.869 -41.752 1.00 53.53 216 GLY A N 1
ATOM 1514 C CA . GLY A 1 216 ? 2.021 6.691 -41.402 1.00 53.53 216 GLY A CA 1
ATOM 1515 C C . GLY A 1 216 ? 3.522 6.831 -41.626 1.00 53.53 216 GLY A C 1
ATOM 1516 O O . GLY A 1 216 ? 3.991 7.279 -42.669 1.00 53.53 216 GLY A O 1
ATOM 1517 N N . GLN A 1 217 ? 4.259 6.366 -40.630 1.00 51.78 217 GLN A N 1
ATOM 1518 C CA . GLN A 1 217 ? 5.586 5.814 -40.811 1.00 51.78 217 GLN A CA 1
ATOM 1519 C C . GLN A 1 217 ? 5.454 4.365 -40.359 1.00 51.78 217 GLN A C 1
ATOM 1521 O O . GLN A 1 217 ? 5.031 4.102 -39.234 1.00 51.78 217 GLN A O 1
ATOM 1526 N N . GLU A 1 218 ? 5.677 3.445 -41.291 1.00 50.16 218 GLU A N 1
ATOM 1527 C CA . GLU A 1 218 ? 5.695 2.004 -41.062 1.00 50.16 218 GLU A CA 1
ATOM 1528 C C . GLU A 1 218 ? 6.753 1.703 -39.996 1.00 50.16 218 GLU A C 1
ATOM 1530 O O . GLU A 1 218 ? 7.940 1.604 -40.291 1.00 50.16 218 GLU A O 1
ATOM 1535 N N . LEU A 1 219 ? 6.323 1.632 -38.736 1.00 62.31 219 LEU A N 1
ATOM 1536 C CA . LEU A 1 219 ? 7.145 1.136 -37.642 1.00 62.31 219 LEU A CA 1
ATOM 1537 C C . LEU A 1 219 ? 7.505 -0.312 -37.980 1.00 62.31 219 LEU A C 1
ATOM 1539 O O . LEU A 1 219 ? 6.620 -1.112 -38.296 1.00 62.31 219 LEU A O 1
ATOM 1543 N N . SER A 1 220 ? 8.792 -0.652 -37.940 1.00 76.31 220 SER A N 1
ATOM 1544 C CA . SER A 1 220 ? 9.224 -2.043 -38.077 1.00 76.31 220 SER A CA 1
ATOM 1545 C C . SER A 1 220 ? 8.562 -2.913 -36.995 1.00 76.31 220 SER A C 1
ATOM 1547 O O . SER A 1 220 ? 8.140 -2.417 -35.948 1.00 76.31 220 SER A O 1
ATOM 1549 N N . ALA A 1 221 ? 8.451 -4.227 -37.226 1.00 75.69 221 ALA A N 1
ATOM 1550 C CA . ALA A 1 221 ? 7.881 -5.150 -36.235 1.00 75.69 221 ALA A CA 1
ATOM 1551 C C . ALA A 1 221 ? 8.580 -5.044 -34.863 1.00 75.69 221 ALA A C 1
ATOM 1553 O O . ALA A 1 221 ? 7.934 -5.171 -33.825 1.00 75.69 221 ALA A O 1
ATOM 1554 N N . GLU A 1 222 ? 9.877 -4.730 -34.869 1.00 75.88 222 GLU A N 1
ATOM 1555 C CA . GLU A 1 222 ? 10.684 -4.476 -33.675 1.00 75.88 222 GLU A CA 1
ATOM 1556 C C . GLU A 1 222 ? 10.281 -3.175 -32.966 1.00 75.88 222 GLU A C 1
ATOM 1558 O O . GLU A 1 222 ? 10.056 -3.172 -31.760 1.00 75.88 222 GLU A O 1
ATOM 1563 N N . GLU A 1 223 ? 10.078 -2.081 -33.702 1.00 82.88 223 GLU A N 1
ATOM 1564 C CA . GLU A 1 223 ? 9.640 -0.806 -33.119 1.00 82.88 223 GLU A CA 1
ATOM 1565 C C . GLU A 1 223 ? 8.196 -0.838 -32.602 1.00 82.88 223 GLU A C 1
ATOM 1567 O O . GLU A 1 223 ? 7.846 -0.087 -31.685 1.00 82.88 223 GLU A O 1
ATOM 1572 N N . MET A 1 224 ? 7.340 -1.684 -33.180 1.00 78.31 224 MET A N 1
ATOM 1573 C CA . MET A 1 224 ? 6.007 -1.944 -32.634 1.00 78.31 224 MET A CA 1
ATOM 1574 C C . MET A 1 224 ? 6.097 -2.731 -31.325 1.00 78.31 224 MET A C 1
ATOM 1576 O O . MET A 1 224 ? 5.482 -2.310 -30.348 1.00 78.31 224 MET A O 1
ATOM 1580 N N . ALA A 1 225 ? 6.919 -3.784 -31.268 1.00 81.50 225 ALA A N 1
ATOM 1581 C CA . ALA A 1 225 ? 7.124 -4.576 -30.055 1.00 81.50 225 ALA A CA 1
ATOM 1582 C C . ALA A 1 225 ? 7.697 -3.737 -28.898 1.00 81.50 225 ALA A C 1
ATOM 1584 O O . ALA A 1 225 ? 7.201 -3.815 -27.776 1.00 81.50 225 ALA A O 1
ATOM 1585 N N . THR A 1 226 ? 8.681 -2.869 -29.162 1.00 83.88 226 THR A N 1
ATOM 1586 C CA . THR A 1 226 ? 9.224 -1.960 -28.136 1.00 83.88 226 THR A CA 1
ATOM 1587 C C . THR A 1 226 ? 8.174 -0.967 -27.636 1.00 83.88 226 THR A C 1
ATOM 1589 O O . THR A 1 226 ? 8.072 -0.719 -26.438 1.00 83.88 226 THR A O 1
ATOM 1592 N N . ARG A 1 227 ? 7.354 -0.408 -28.532 1.00 80.94 227 ARG A N 1
ATOM 1593 C CA . ARG A 1 227 ? 6.314 0.559 -28.153 1.00 80.94 227 ARG A CA 1
ATOM 1594 C C . ARG A 1 227 ? 5.161 -0.086 -27.393 1.00 80.94 227 ARG A C 1
ATOM 1596 O O . ARG A 1 227 ? 4.577 0.558 -26.526 1.00 80.94 227 ARG A O 1
ATOM 1603 N N . GLU A 1 228 ? 4.835 -1.333 -27.711 1.00 78.00 228 GLU A N 1
ATOM 1604 C CA . GLU A 1 228 ? 3.868 -2.127 -26.959 1.00 78.00 228 GLU A CA 1
ATOM 1605 C C . GLU A 1 228 ? 4.388 -2.442 -25.552 1.00 78.00 228 GLU A C 1
ATOM 1607 O O . GLU A 1 228 ? 3.667 -2.205 -24.584 1.00 78.00 228 GLU A O 1
ATOM 1612 N N . ALA A 1 229 ? 5.657 -2.848 -25.424 1.00 76.44 229 ALA A N 1
ATOM 1613 C CA . ALA A 1 229 ? 6.299 -3.074 -24.130 1.00 76.44 229 ALA A CA 1
ATOM 1614 C C . ALA A 1 229 ? 6.302 -1.805 -23.258 1.00 76.44 229 ALA A C 1
ATOM 1616 O O . ALA A 1 229 ? 5.829 -1.834 -22.124 1.00 76.44 229 ALA A O 1
ATOM 1617 N N . GLU A 1 230 ? 6.716 -0.656 -23.801 1.00 75.88 230 GLU A N 1
ATOM 1618 C CA . GLU A 1 230 ? 6.670 0.596 -23.039 1.00 75.88 230 GLU A CA 1
ATOM 1619 C C . GLU A 1 230 ? 5.237 1.044 -22.705 1.00 75.88 230 GLU A C 1
ATOM 1621 O O . GLU A 1 230 ? 5.009 1.698 -21.686 1.00 75.88 230 GLU A O 1
ATOM 1626 N N . ARG A 1 231 ? 4.251 0.779 -23.576 1.00 70.31 231 ARG A N 1
ATOM 1627 C CA . ARG A 1 231 ? 2.851 1.119 -23.281 1.00 70.31 231 ARG A CA 1
ATOM 1628 C C . ARG A 1 231 ? 2.339 0.263 -22.127 1.00 70.31 231 ARG A C 1
ATOM 1630 O O . ARG A 1 231 ? 1.700 0.814 -21.237 1.00 70.31 231 ARG A O 1
ATOM 1637 N N . ALA A 1 232 ? 2.662 -1.030 -22.111 1.00 69.31 232 ALA A N 1
ATOM 1638 C CA . ALA A 1 232 ? 2.311 -1.921 -21.012 1.00 69.31 232 ALA A CA 1
ATOM 1639 C C . ALA A 1 232 ? 2.894 -1.430 -19.672 1.00 69.31 232 ALA A C 1
ATOM 1641 O O . ALA A 1 232 ? 2.166 -1.370 -18.682 1.00 69.31 232 ALA A O 1
ATOM 1642 N N . GLU A 1 233 ? 4.155 -0.983 -19.656 1.00 70.06 233 GLU A N 1
ATOM 1643 C CA . GLU A 1 233 ? 4.805 -0.451 -18.447 1.00 70.06 233 GLU A CA 1
ATOM 1644 C C . GLU A 1 233 ? 4.242 0.906 -17.995 1.00 70.06 233 GLU A C 1
ATOM 1646 O O . GLU A 1 233 ? 3.968 1.110 -16.810 1.00 70.06 233 GLU A O 1
ATOM 1651 N N . ARG A 1 234 ? 4.001 1.844 -18.924 1.00 69.88 234 ARG A N 1
ATOM 1652 C CA . ARG A 1 234 ? 3.383 3.143 -18.587 1.00 69.88 234 ARG A CA 1
ATOM 1653 C C . ARG A 1 234 ? 1.975 2.965 -18.028 1.00 69.88 234 ARG A C 1
ATOM 1655 O O . ARG A 1 234 ? 1.593 3.655 -17.084 1.00 69.88 234 ARG A O 1
ATOM 1662 N N . THR A 1 235 ? 1.210 2.036 -18.593 1.00 69.31 235 THR A N 1
ATOM 1663 C CA . THR A 1 235 ? -0.152 1.743 -18.150 1.00 69.31 235 THR A CA 1
ATOM 1664 C C . THR A 1 235 ? -0.169 1.076 -16.771 1.00 69.31 235 THR A C 1
ATOM 1666 O O . THR A 1 235 ? -0.976 1.477 -15.931 1.00 69.31 235 THR A O 1
ATOM 1669 N N . SER A 1 236 ? 0.737 0.135 -16.476 1.00 73.50 236 SER A N 1
ATOM 1670 C CA . SER A 1 236 ? 0.809 -0.481 -15.140 1.00 73.50 236 SER A CA 1
ATOM 1671 C C . SER A 1 236 ? 1.297 0.498 -14.069 1.00 73.50 236 SER A C 1
ATOM 1673 O O . SER A 1 236 ? 0.784 0.504 -12.947 1.00 73.50 236 SER A O 1
ATOM 1675 N N . SER A 1 237 ? 2.257 1.362 -14.414 1.00 80.75 237 SER A N 1
ATOM 1676 C CA . SER A 1 237 ? 2.739 2.402 -13.504 1.00 80.75 237 SER A CA 1
ATOM 1677 C C . SER A 1 237 ? 1.638 3.416 -13.190 1.00 80.75 237 SER A C 1
ATOM 1679 O O . SER A 1 237 ? 1.453 3.764 -12.027 1.00 80.75 237 SER A O 1
ATOM 1681 N N . GLY A 1 238 ? 0.862 3.841 -14.194 1.00 84.69 238 GLY A N 1
ATOM 1682 C CA . GLY A 1 238 ? -0.271 4.749 -13.993 1.00 84.69 238 GLY A CA 1
ATOM 1683 C C . GLY A 1 238 ? -1.368 4.150 -13.109 1.00 84.69 238 GLY A C 1
ATOM 1684 O O . GLY A 1 238 ? -1.870 4.828 -12.215 1.00 84.69 238 GLY A O 1
ATOM 1685 N N . ALA A 1 239 ? -1.689 2.865 -13.298 1.00 85.69 239 ALA A N 1
ATOM 1686 C CA . ALA A 1 239 ? -2.642 2.159 -12.441 1.00 85.69 239 ALA A CA 1
ATOM 1687 C C . ALA A 1 239 ? -2.164 2.107 -10.980 1.00 85.69 239 ALA A C 1
ATOM 1689 O O . ALA A 1 239 ? -2.935 2.388 -10.068 1.00 85.69 239 ALA A O 1
ATOM 1690 N N . THR A 1 240 ? -0.877 1.827 -10.753 1.00 88.69 240 THR A N 1
ATOM 1691 C CA . THR A 1 240 ? -0.297 1.807 -9.400 1.00 88.69 240 THR A CA 1
ATOM 1692 C C . THR A 1 240 ? -0.348 3.188 -8.741 1.00 88.69 240 THR A C 1
ATOM 1694 O O . THR A 1 240 ? -0.658 3.282 -7.556 1.00 88.69 240 THR A O 1
ATOM 1697 N N . THR A 1 241 ? -0.087 4.267 -9.490 1.00 89.94 241 THR A N 1
ATOM 1698 C CA . THR A 1 241 ? -0.215 5.642 -8.978 1.00 89.94 241 THR A CA 1
ATOM 1699 C C . THR A 1 241 ? -1.652 5.962 -8.575 1.00 89.94 241 THR A C 1
ATOM 1701 O O . THR A 1 241 ? -1.869 6.446 -7.471 1.00 89.94 241 THR A O 1
ATOM 1704 N N . ALA A 1 242 ? -2.635 5.624 -9.410 1.00 91.25 242 ALA A N 1
ATOM 1705 C CA . ALA A 1 242 ? -4.038 5.877 -9.096 1.00 91.25 242 ALA A CA 1
ATOM 1706 C C . ALA A 1 242 ? -4.529 5.079 -7.872 1.00 91.25 242 ALA A C 1
ATOM 1708 O O . ALA A 1 242 ? -5.264 5.610 -7.041 1.00 91.25 242 ALA A O 1
ATOM 1709 N N . LEU A 1 243 ? -4.090 3.824 -7.721 1.00 92.75 243 LEU A N 1
ATOM 1710 C CA . LEU A 1 243 ? -4.385 3.017 -6.530 1.00 92.75 243 LEU A CA 1
ATOM 1711 C C . LEU A 1 243 ? -3.716 3.580 -5.269 1.00 92.75 243 LEU A C 1
ATOM 1713 O O . LEU A 1 243 ? -4.304 3.541 -4.191 1.00 92.75 243 LEU A O 1
ATOM 1717 N N . LEU A 1 244 ? -2.507 4.130 -5.395 1.00 94.88 244 LEU A N 1
ATOM 1718 C CA . LEU A 1 244 ? -1.821 4.802 -4.294 1.00 94.88 244 LEU A CA 1
ATOM 1719 C C . LEU A 1 244 ? -2.551 6.073 -3.856 1.00 94.88 244 LEU A C 1
ATOM 1721 O O . LEU A 1 244 ? -2.732 6.274 -2.658 1.00 94.88 244 LEU A O 1
ATOM 1725 N N . ASP A 1 245 ? -3.001 6.896 -4.801 1.00 94.38 245 ASP A N 1
ATOM 1726 C CA . ASP A 1 245 ? -3.777 8.101 -4.496 1.00 94.38 245 ASP A CA 1
ATOM 1727 C C . ASP A 1 245 ? -5.103 7.738 -3.808 1.00 94.38 245 ASP A C 1
ATOM 1729 O O . ASP A 1 245 ? -5.478 8.353 -2.812 1.00 94.38 245 ASP A O 1
ATOM 1733 N N . MET A 1 246 ? -5.766 6.671 -4.265 1.00 95.00 246 MET A N 1
ATOM 1734 C CA . MET A 1 246 ? -6.970 6.146 -3.622 1.00 95.00 246 MET A CA 1
ATOM 1735 C C . MET A 1 246 ? -6.716 5.639 -2.201 1.00 95.00 246 MET A C 1
ATOM 1737 O O . MET A 1 246 ? -7.516 5.910 -1.307 1.00 95.00 246 MET A O 1
ATOM 1741 N N . LEU A 1 247 ? -5.615 4.919 -1.968 1.00 97.12 247 LEU A N 1
ATOM 1742 C CA . LEU A 1 247 ? -5.255 4.479 -0.623 1.00 97.12 247 LEU A CA 1
ATOM 1743 C C . LEU A 1 247 ? -5.002 5.676 0.296 1.00 97.12 247 LEU A C 1
ATOM 1745 O O . LEU A 1 247 ? -5.482 5.686 1.426 1.00 97.12 247 LEU A O 1
ATOM 1749 N N . ILE A 1 248 ? -4.276 6.693 -0.177 1.00 97.31 248 ILE A N 1
ATOM 1750 C CA . ILE A 1 248 ? -4.033 7.916 0.598 1.00 97.31 248 ILE A CA 1
ATOM 1751 C C . ILE A 1 248 ? -5.361 8.599 0.944 1.00 97.31 248 ILE A C 1
ATOM 1753 O O . ILE A 1 248 ? -5.547 8.996 2.095 1.00 97.31 248 ILE A O 1
ATOM 1757 N N . GLU A 1 249 ? -6.296 8.691 -0.001 1.00 96.94 249 GLU A N 1
ATOM 1758 C CA . GLU A 1 249 ? -7.628 9.263 0.231 1.00 96.94 249 GLU A CA 1
ATOM 1759 C C . GLU A 1 249 ? -8.427 8.451 1.263 1.00 96.94 249 GLU A C 1
ATOM 1761 O O . GLU A 1 249 ? -8.963 9.006 2.221 1.00 96.94 249 GLU A O 1
ATOM 1766 N N . MET A 1 250 ? -8.444 7.123 1.135 1.00 97.06 250 MET A N 1
ATOM 1767 C CA . MET A 1 250 ? -9.106 6.218 2.078 1.00 97.06 250 MET A CA 1
ATOM 1768 C C . MET A 1 250 ? -8.530 6.351 3.497 1.00 97.06 250 MET A C 1
ATOM 1770 O O . MET A 1 250 ? -9.283 6.477 4.464 1.00 97.06 250 MET A O 1
ATOM 1774 N N . LEU A 1 251 ? -7.199 6.380 3.638 1.00 98.25 251 LEU A N 1
ATOM 1775 C CA . LEU A 1 251 ? -6.532 6.573 4.930 1.00 98.25 251 LEU A CA 1
ATOM 1776 C C . LEU A 1 251 ? -6.802 7.972 5.505 1.00 98.25 251 LEU A C 1
ATOM 1778 O O . LEU A 1 251 ? -6.966 8.106 6.715 1.00 98.25 251 LEU A O 1
ATOM 1782 N N . THR A 1 252 ? -6.898 8.995 4.651 1.00 98.06 252 THR A N 1
ATOM 1783 C CA . THR A 1 252 ? -7.247 10.372 5.039 1.00 98.06 252 THR A CA 1
ATOM 1784 C C . THR A 1 252 ? -8.678 10.457 5.557 1.00 98.06 252 THR A C 1
ATOM 1786 O O . THR A 1 252 ? -8.928 11.087 6.582 1.00 98.06 252 THR A O 1
ATOM 1789 N N . SER A 1 253 ? -9.625 9.813 4.870 1.00 97.38 253 SER A N 1
ATOM 1790 C CA . SER A 1 253 ? -11.016 9.748 5.314 1.00 97.38 253 SER A CA 1
ATOM 1791 C C . SER A 1 253 ? -11.138 8.979 6.624 1.00 97.38 253 SER A C 1
ATOM 1793 O O . SER A 1 253 ? -11.930 9.363 7.479 1.00 97.38 253 SER A O 1
ATOM 1795 N N . ARG A 1 254 ? -10.370 7.899 6.793 1.00 96.56 254 ARG A N 1
ATOM 1796 C CA . ARG A 1 254 ? -10.432 7.080 8.000 1.00 96.56 254 ARG A CA 1
ATOM 1797 C C . ARG A 1 254 ? -9.776 7.732 9.209 1.00 96.56 254 ARG A C 1
ATOM 1799 O O . ARG A 1 254 ? -10.287 7.574 10.309 1.00 96.56 254 ARG A O 1
ATOM 1806 N N . SER A 1 255 ? -8.670 8.449 9.036 1.00 96.69 255 SER A N 1
ATOM 1807 C CA . SER A 1 255 ? -8.030 9.148 10.156 1.00 96.69 255 SER A CA 1
ATOM 1808 C C . SER A 1 255 ? -8.927 10.242 10.752 1.00 96.69 255 SER A C 1
ATOM 1810 O O . SER A 1 255 ? -8.780 10.582 11.923 1.00 96.69 255 SER A O 1
ATOM 1812 N N . GLN A 1 256 ? -9.889 10.750 9.975 1.00 94.50 256 GLN A N 1
ATOM 1813 C CA . GLN A 1 256 ? -10.838 11.793 10.377 1.00 94.50 256 GLN A CA 1
ATOM 1814 C C . GLN A 1 256 ? -12.191 11.277 10.897 1.00 94.50 256 GLN A C 1
ATOM 1816 O O . GLN A 1 256 ? -12.976 12.093 11.380 1.00 94.50 256 GLN A O 1
ATOM 1821 N N . ALA A 1 257 ? -12.486 9.980 10.750 1.00 84.94 257 ALA A N 1
ATOM 1822 C CA . ALA A 1 257 ? -13.769 9.371 11.129 1.00 84.94 257 ALA A CA 1
ATOM 1823 C C . ALA A 1 257 ? -13.882 9.155 12.641 1.00 84.94 257 ALA A C 1
ATOM 1825 O O . ALA A 1 257 ? -14.981 9.384 13.191 1.00 84.94 257 ALA A O 1
#

Secondary structure (DSSP, 8-state):
--SHHHHHHHHHHHTTS--------------------------------------------------------------------------TTSS--------STT-TTBPPHHHHHHHHHHHTTTSTTPPPHHHHHHHHHHHHHHHHHHHHS-S-HHHHHHHHHHHHHHS-HHHHHHHHHT--BHHHHHHHHHHTT-----S----------PPP----HHHHHHHHHHHHHHHHHHHHHHHHHHHHHHHHHHHT-